Protein 9EFF (pdb70)

Secondary structure (DSSP, 8-state):
--EEEEHHHHHHHHHHHHHHHHHHHHHTGGG--EE-SEEEEEETTEEEEEES--EEEEEEETTEEEEEEEESS-SSTTSPPPP------EEEETTEEEE--/--EEEEHHHHHHHHHHHHHHHHHHHHHTGGGT-EE-SEEEEEETTEEEEEES--EEEEEEETTEEEEEEEESS-SSTTSPPPP------EEE-SSEEEE---

Radius of gyration: 22.6 Å; Cα contacts (8 Å, |Δi|>4): 362; chains: 2; bounding box: 38×70×39 Å

Nearest PDB structures (foldseek):
  4o1s-assembly1_A  TM=2.923E-01  e=1.419E+00  Thermoplasma volcanium GSS1
  1omo-assembly1_A  TM=2.282E-01  e=4.421E-01  Archaeoglobus fulgidus
  9ir4-assembly1_A  TM=3.008E-01  e=6.465E+00  Henipavirus nipahense
  4o1s-assembly1_A  TM=2.989E-01  e=8.370E-01  Thermoplasma volcanium GSS1
  1omo-assembly1_A  TM=2.289E-01  e=3.427E-01  Archaeoglobus fulgidus

Organism: Saccharolobus islandicus (strain REY15A) (NCBI:txid930945)

Sequence (203 aa):
MRVKVNEKQFDMIIDKLKLMVYEYNTKIKEYGVYLKPYHIVYKNSKRYIYIGKYWYKLEKIGGKLKWIYLGKTKPIQNMPNPPQIPESTIIKEDNEYIVDEMRVKVNEKQFDMIIDKLKLMVYEYNTKIKEYGVYLKPYHIVYKNSKRYIYIGKYWYKLEKIGGKLKWIYLGKTKPIQNMPNPPQIPESTIIKEDNEYIVDEK

B-factor: mean 36.27, std 13.21, range [11.78, 92.13]

Solvent-accessible surface area: 12998 Å² total; per-residue (Å²): 198,115,60,133,21,72,63,74,86,17,41,143,64,4,76,111,10,37,89,74,0,99,93,16,22,89,152,0,149,152,44,30,10,64,1,46,12,62,36,45,67,130,132,124,105,55,99,56,2,62,10,14,40,38,1,22,18,53,25,149,32,74,71,137,69,34,107,6,113,34,12,129,110,39,26,5,124,143,4,58,106,41,29,164,30,90,132,41,52,14,4,33,42,121,100,62,5,18,6,45,187,173,78,62,122,39,78,46,140,97,6,45,94,74,4,71,127,22,38,64,71,0,104,100,4,22,80,130,0,136,146,37,29,12,60,1,45,14,60,32,51,69,137,133,130,98,72,101,60,2,62,9,15,52,39,2,25,20,56,23,135,27,83,68,133,82,51,108,6,109,27,9,133,96,40,25,3,140,97,5,49,111,44,36,170,22,54,140,42,62,13,16,31,60,124,90,76,5,45,4,60,127,156

Structure (mmCIF, N/CA/C/O backbone):
data_9EFF
#
_entry.id   9EFF
#
_cell.length_a   37.742
_cell.length_b   136.051
_cell.length_c   38.380
_cell.angle_alpha   90.000
_cell.angle_beta   109.120
_cell.angle_gamma   90.000
#
_symmetry.space_group_name_H-M   'P 1 21 1'
#
loop_
_entity.id
_entity.type
_entity.pdbx_description
1 polymer 'Plasmid pARN4'
2 polymer ucm-1
3 polymer ucm-2
4 water water
#
loop_
_atom_site.group_PDB
_atom_site.id
_atom_site.type_symbol
_atom_site.label_atom_id
_atom_site.label_alt_id
_atom_site.label_comp_id
_atom_site.label_asym_id
_atom_site.label_entity_id
_atom_site.label_seq_id
_atom_site.pdbx_PDB_ins_code
_atom_site.Cartn_x
_atom_site.Cartn_y
_atom_site.Cartn_z
_atom_site.occupancy
_atom_site.B_iso_or_equiv
_atom_site.auth_seq_id
_atom_site.auth_comp_id
_atom_site.auth_asym_id
_atom_site.auth_atom_id
_atom_site.pdbx_PDB_model_num
ATOM 1 N N . MET A 1 4 ? 0.20947 21.15942 -6.95189 1.000 62.07010 4 MET A N 1
ATOM 2 C CA . MET A 1 4 ? -0.63400 20.26288 -6.16873 1.000 61.50865 4 MET A CA 1
ATOM 3 C C . MET A 1 4 ? -0.28989 20.34478 -4.68479 1.000 57.59415 4 MET A C 1
ATOM 4 O O . MET A 1 4 ? -1.09803 19.95765 -3.83291 1.000 55.94650 4 MET A O 1
ATOM 9 N N . ARG A 1 5 ? 0.88752 20.88970 -4.36773 1.000 51.40881 5 ARG A N 1
ATOM 10 C CA . ARG A 1 5 ? 1.40261 20.84395 -3.00620 1.000 57.35389 5 ARG A CA 1
ATOM 11 C C . ARG A 1 5 ? 1.80208 22.21235 -2.47202 1.000 48.33472 5 ARG A C 1
ATOM 12 O O . ARG A 1 5 ? 2.26215 23.09875 -3.20160 1.000 51.21321 5 ARG A O 1
ATOM 20 N N . VAL A 1 6 ? 1.58481 22.34419 -1.16607 1.000 49.99917 6 VAL A N 1
ATOM 21 C CA . VAL A 1 6 ? 1.33567 23.58596 -0.44637 1.000 54.80259 6 VAL A CA 1
ATOM 22 C C . VAL A 1 6 ? 2.17501 23.53575 0.81707 1.000 43.39085 6 VAL A C 1
ATOM 23 O O . VAL A 1 6 ? 2.11939 22.55269 1.56056 1.000 39.82252 6 VAL A O 1
ATOM 27 N N . LYS A 1 7 ? 2.95250 24.58233 1.06592 1.000 47.00340 7 LYS A N 1
ATOM 28 C CA . LYS A 1 7 ? 3.73264 24.67977 2.29363 1.000 43.93280 7 LYS A CA 1
ATOM 29 C C . LYS A 1 7 ? 3.13057 25.76141 3.17818 1.000 44.76051 7 LYS A C 1
ATOM 30 O O . LYS A 1 7 ? 2.91272 26.88716 2.72561 1.000 47.90536 7 LYS A O 1
ATOM 36 N N . VAL A 1 8 ? 2.81674 25.40332 4.41791 1.000 42.45455 8 VAL A N 1
ATOM 37 C CA . VAL A 1 8 ? 1.90574 26.17209 5.25626 1.000 46.12468 8 VAL A CA 1
ATOM 38 C C . VAL A 1 8 ? 2.52892 26.26801 6.64416 1.000 43.88910 8 VAL A C 1
ATOM 39 O O . VAL A 1 8 ? 3.20196 25.33836 7.10188 1.000 41.14717 8 VAL A O 1
ATOM 43 N N . ASN A 1 9 ? 2.36697 27.42137 7.28158 1.000 46.10792 9 ASN A N 1
ATOM 44 C CA . ASN A 1 9 ? 3.07235 27.71066 8.51511 1.000 47.59420 9 ASN A CA 1
ATOM 45 C C . ASN A 1 9 ? 2.45075 26.95600 9.68435 1.000 45.07316 9 ASN A C 1
ATOM 46 O O . ASN A 1 9 ? 1.29989 26.51180 9.63578 1.000 42.99449 9 ASN A O 1
ATOM 51 N N . GLU A 1 10 ? 3.24824 26.81314 10.74566 1.000 56.79232 10 GLU A N 1
ATOM 52 C CA . GLU A 1 10 ? 3.02648 25.75678 11.72865 1.000 46.78719 10 GLU A CA 1
ATOM 53 C C . GLU A 1 10 ? 1.80428 26.03893 12.58923 1.000 46.83720 10 GLU A C 1
ATOM 54 O O . GLU A 1 10 ? 0.95965 25.15718 12.77495 1.000 49.03827 10 GLU A O 1
ATOM 60 N N . LYS A 1 11 ? 1.68902 27.26716 13.10739 1.000 48.31017 11 LYS A N 1
ATOM 61 C CA . LYS A 1 11 ? 0.63905 27.58074 14.07468 1.000 59.37679 11 LYS A CA 1
ATOM 62 C C . LYS A 1 11 ? -0.73877 27.49215 13.43849 1.000 54.02635 11 LYS A C 1
ATOM 63 O O . LYS A 1 11 ? -1.68138 26.97243 14.04761 1.000 59.27731 11 LYS A O 1
ATOM 65 N N . GLN A 1 12 ? -0.84843 27.95147 12.19440 1.000 48.00784 12 GLN A N 1
ATOM 66 C CA . GLN A 1 12 ? -2.07849 27.88325 11.41919 1.000 47.10716 12 GLN A CA 1
ATOM 67 C C . GLN A 1 12 ? -2.50061 26.46127 11.06687 1.000 49.98390 12 GLN A C 1
ATOM 68 O O . GLN A 1 12 ? -3.66691 26.09968 11.25471 1.000 50.05872 12 GLN A O 1
ATOM 74 N N . PHE A 1 13 ? -1.59780 25.64563 10.51863 1.000 39.97367 13 PHE A N 1
ATOM 75 C CA . PHE A 1 13 ? -2.03808 24.30825 10.13252 1.000 41.11049 13 PHE A CA 1
ATOM 76 C C . PHE A 1 13 ? -2.23534 23.40471 11.33773 1.000 33.34571 13 PHE A C 1
ATOM 77 O O . PHE A 1 13 ? -2.99152 22.43014 11.25448 1.000 34.72349 13 PHE A O 1
ATOM 85 N N . ASP A 1 14 ? -1.57393 23.71009 12.45768 1.000 43.13932 14 ASP A N 1
ATOM 86 C CA . ASP A 1 14 ? -1.88098 23.03271 13.71477 1.000 41.12331 14 ASP A CA 1
ATOM 87 C C . ASP A 1 14 ? -3.34067 23.20462 14.11111 1.000 37.77307 14 ASP A C 1
ATOM 88 O O . ASP A 1 14 ? -3.93204 22.28644 14.68356 1.000 43.26195 14 ASP A O 1
ATOM 93 N N . MET A 1 15 ? -3.93902 24.35871 13.80052 1.000 39.61245 15 MET A N 1
ATOM 94 C CA . MET A 1 15 ? -5.36643 24.55073 14.04260 1.000 43.77755 15 MET A CA 1
ATOM 95 C C . MET A 1 15 ? -6.20344 23.54988 13.25664 1.000 48.15995 15 MET A C 1
ATOM 96 O O . MET A 1 15 ? -7.16629 22.98183 13.78826 1.000 41.88404 15 MET A O 1
ATOM 101 N N . ILE A 1 16 ? -5.84358 23.31694 11.99134 1.000 40.48583 16 ILE A N 1
ATOM 102 C CA . ILE A 1 16 ? -6.51990 22.30270 11.18988 1.000 37.48807 16 ILE A CA 1
ATOM 103 C C . ILE A 1 16 ? -6.23345 20.90561 11.73296 1.000 37.74763 16 ILE A C 1
ATOM 104 O O . ILE A 1 16 ? -7.13603 20.06297 11.81180 1.000 37.18661 16 ILE A O 1
ATOM 109 N N . ILE A 1 17 ? -4.98144 20.64174 12.12486 1.000 34.45235 17 ILE A N 1
ATOM 110 C CA . ILE A 1 17 ? -4.60216 19.31438 12.61211 1.000 35.39167 17 ILE A CA 1
ATOM 111 C C . ILE A 1 17 ? -5.33070 18.99327 13.91082 1.000 35.79550 17 ILE A C 1
ATOM 112 O O . ILE A 1 17 ? -5.88779 17.90075 14.07479 1.000 33.29255 17 ILE A O 1
ATOM 117 N N . ASP A 1 18 ? -5.34985 19.94952 14.84649 1.000 32.52500 18 ASP A N 1
ATOM 118 C CA . ASP A 1 18 ? -6.01052 19.71942 16.12703 1.000 29.38425 18 ASP A CA 1
ATOM 119 C C . ASP A 1 18 ? -7.51274 19.52467 15.96902 1.000 32.61976 18 ASP A C 1
ATOM 120 O O . ASP A 1 18 ? -8.12026 18.78564 16.75294 1.000 33.99670 18 ASP A O 1
ATOM 125 N N . LYS A 1 19 ? -8.12706 20.17644 14.97434 1.000 32.47484 19 LYS A N 1
ATOM 126 C CA . LYS A 1 19 ? -9.54064 19.93800 14.69224 1.000 34.38236 19 LYS A CA 1
ATOM 127 C C . LYS A 1 19 ? -9.76528 18.49465 14.26570 1.000 28.56298 19 LYS A C 1
ATOM 128 O O . LYS A 1 19 ? -10.69508 17.82787 14.73699 1.000 32.28789 19 LYS A O 1
ATOM 134 N N . LEU A 1 20 ? -8.90467 17.99795 13.37465 1.000 26.52840 20 LEU A N 1
ATOM 135 C CA . LEU A 1 20 ? -9.03629 16.64120 12.85771 1.000 25.25559 20 LEU A CA 1
ATOM 136 C C . LEU A 1 20 ? -8.76997 15.61113 13.94565 1.000 30.13452 20 LEU A C 1
ATOM 137 O O . LEU A 1 20 ? -9.50101 14.62078 14.06684 1.000 29.70073 20 LEU A O 1
ATOM 142 N N . LYS A 1 21 ? -7.72617 15.83631 14.75195 1.000 23.42325 21 LYS A N 1
ATOM 143 C CA . LYS A 1 21 ? -7.43220 14.93881 15.86492 1.000 24.05471 21 LYS A CA 1
ATOM 144 C C . LYS A 1 21 ? -8.56120 14.92791 16.88286 1.000 31.93019 21 LYS A C 1
ATOM 145 O O . LYS A 1 21 ? -8.84361 13.88800 17.48936 1.000 27.07820 21 LYS A O 1
ATOM 151 N N . LEU A 1 22 ? -9.21062 16.08035 17.08376 1.000 26.47494 22 LEU A N 1
ATOM 152 C CA . LEU A 1 22 ? -10.33992 16.16070 18.00410 1.000 30.05704 22 LEU A CA 1
ATOM 153 C C . LEU A 1 22 ? -11.46704 15.22894 17.58215 1.000 24.52055 22 LEU A C 1
ATOM 154 O O . LEU A 1 22 ? -12.08423 14.57700 18.43023 1.000 31.70204 22 LEU A O 1
ATOM 159 N N . MET A 1 23 ? -11.74167 15.14905 16.27633 1.000 26.68995 23 MET A N 1
ATOM 160 C CA . MET A 1 23 ? -12.75803 14.22545 15.78009 1.000 30.96588 23 MET A CA 1
ATOM 161 C C . MET A 1 23 ? -12.41251 12.78349 16.12343 1.000 26.35075 23 MET A C 1
ATOM 162 O O . MET A 1 23 ? -13.30296 11.97573 16.41126 1.000 23.60908 23 MET A O 1
ATOM 167 N N . VAL A 1 24 ? -11.12603 12.44238 16.10160 1.000 23.74080 24 VAL A N 1
ATOM 168 C CA . VAL A 1 24 ? -10.72993 11.07387 16.41103 1.000 21.42005 24 VAL A CA 1
ATOM 169 C C . VAL A 1 24 ? -10.77076 10.81886 17.91575 1.000 22.16393 24 VAL A C 1
ATOM 170 O O . VAL A 1 24 ? -11.12717 9.71463 18.34695 1.000 22.92844 24 VAL A O 1
ATOM 174 N N . TYR A 1 25 ? -10.40681 11.82135 18.73816 1.000 19.21181 25 TYR A N 1
ATOM 175 C CA . TYR A 1 25 ? -10.56303 11.67267 20.18744 1.000 24.50108 25 TYR A CA 1
ATOM 176 C C . TYR A 1 25 ? -12.01482 11.39146 20.55298 1.000 28.97931 25 TYR A C 1
ATOM 177 O O . TYR A 1 25 ? -12.30164 10.50928 21.37152 1.000 31.18466 25 TYR A O 1
ATOM 186 N N . GLU A 1 26 ? -12.94210 12.13606 19.94942 1.000 25.51099 26 GLU A N 1
ATOM 187 C CA . GLU A 1 26 ? -14.35577 11.97603 20.27085 1.000 25.33002 26 GLU A CA 1
ATOM 188 C C . GLU A 1 26 ? -14.90038 10.66184 19.72436 1.000 26.94228 26 GLU A C 1
ATOM 189 O O . GLU A 1 26 ? -15.74658 10.02314 20.35899 1.000 29.66044 26 GLU A O 1
ATOM 195 N N . TYR A 1 27 ? -14.41373 10.23223 18.56018 1.000 23.36025 27 TYR A N 1
ATOM 196 C CA . TYR A 1 27 ? -14.77709 8.91341 18.04764 1.000 26.05779 27 TYR A CA 1
ATOM 197 C C . TYR A 1 27 ? -14.28723 7.80085 18.96691 1.000 26.19855 27 TYR A C 1
ATOM 198 O O . TYR A 1 27 ? -15.02036 6.83890 19.22675 1.000 24.82257 27 TYR A O 1
ATOM 207 N N . ASN A 1 28 ? -13.05019 7.91630 19.46861 1.000 25.63043 28 ASN A N 1
ATOM 208 C CA . ASN A 1 28 ? -12.48562 6.86914 20.31711 1.000 21.06185 28 ASN A CA 1
ATOM 209 C C . ASN A 1 28 ? -13.26941 6.70619 21.61706 1.000 23.15063 28 ASN A C 1
ATOM 210 O O . ASN A 1 28 ? -13.41797 5.58361 22.11266 1.000 24.93773 28 ASN A O 1
ATOM 215 N N . THR A 1 29 ? -13.78330 7.80650 22.18266 1.000 30.19081 29 THR A N 1
ATOM 216 C CA . THR A 1 29 ? -14.67711 7.67427 23.33566 1.000 26.48593 29 THR A CA 1
ATOM 217 C C . THR A 1 29 ? -15.97576 6.97436 22.96587 1.000 30.74163 29 THR A C 1
ATOM 218 O O . THR A 1 29 ? -16.55438 6.27012 23.80002 1.000 34.30281 29 THR A O 1
ATOM 222 N N . LYS A 1 30 ? -16.45019 7.15983 21.73304 1.000 28.79241 30 LYS A N 1
ATOM 223 C CA . LYS A 1 30 ? -17.69890 6.52926 21.32159 1.000 30.98995 30 LYS A CA 1
ATOM 224 C C . LYS A 1 30 ? -17.54625 5.02148 21.18513 1.000 29.36399 30 LYS A C 1
ATOM 225 O O . LYS A 1 30 ? -18.51286 4.28265 21.38978 1.000 34.88144 30 LYS A O 1
ATOM 231 N N . ILE A 1 31 ? -16.35398 4.54638 20.84173 1.000 29.18169 31 ILE A N 1
ATOM 232 C CA . ILE A 1 31 ? -16.13952 3.13269 20.57763 1.000 27.60394 31 ILE A CA 1
ATOM 233 C C . ILE A 1 31 ? -15.28535 2.48915 21.66490 1.000 30.57330 31 ILE A C 1
ATOM 234 O O . ILE A 1 31 ? -14.75236 1.40112 21.46170 1.000 30.63718 31 ILE A O 1
ATOM 239 N N . LYS A 1 32 ? -15.16871 3.15213 22.82305 1.000 36.84172 32 LYS A N 1
ATOM 240 C CA . LYS A 1 32 ? -14.18276 2.78196 23.83823 1.000 40.71691 32 LYS A CA 1
ATOM 241 C C . LYS A 1 32 ? -14.39950 1.35689 24.34068 1.000 44.13455 32 LYS A C 1
ATOM 242 O O . LYS A 1 32 ? -13.43714 0.66502 24.69368 1.000 43.81875 32 LYS A O 1
ATOM 248 N N . GLU A 1 33 ? -15.63766 0.87790 24.30126 1.000 42.16613 33 GLU A N 1
ATOM 249 C CA . GLU A 1 33 ? -15.96542 -0.47278 24.72468 1.000 37.91155 33 GLU A CA 1
ATOM 250 C C . GLU A 1 33 ? -15.79303 -1.50947 23.62091 1.000 36.14243 33 GLU A C 1
ATOM 251 O O . GLU A 1 33 ? -16.01566 -2.69610 23.87352 1.000 36.94057 33 GLU A O 1
ATOM 257 N N . TYR A 1 34 ? -15.39959 -1.10375 22.41042 1.000 37.53801 34 TYR A N 1
ATOM 258 C CA . TYR A 1 34 ? -15.06130 -2.07262 21.37455 1.000 34.57003 34 TYR A CA 1
ATOM 259 C C . TYR A 1 34 ? -13.62737 -2.57219 21.47469 1.000 34.28918 34 TYR A C 1
ATOM 260 O O . TYR A 1 34 ? -13.27142 -3.52489 20.77302 1.000 31.32943 34 TYR A O 1
ATOM 269 N N . GLY A 1 35 ? -12.80255 -1.96224 22.32006 1.000 22.17760 35 GLY A N 1
ATOM 270 C CA . GLY A 1 35 ? -11.50407 -2.51168 22.63212 1.000 24.89775 35 GLY A CA 1
ATOM 271 C C . GLY A 1 35 ? -10.42240 -2.20069 21.62489 1.000 28.62456 35 GLY A C 1
ATOM 272 O O . GLY A 1 35 ? -9.29067 -2.66721 21.79449 1.000 23.41820 35 GLY A O 1
ATOM 273 N N . VAL A 1 36 ? -10.72603 -1.42611 20.58811 1.000 23.12124 36 VAL A N 1
ATOM 274 C CA . VAL A 1 36 ? -9.79123 -1.17925 19.49935 1.000 19.31074 36 VAL A CA 1
ATOM 275 C C . VAL A 1 36 ? -9.57718 0.32192 19.38492 1.000 27.25603 36 VAL A C 1
ATOM 276 O O . VAL A 1 36 ? -10.40949 1.13108 19.80404 1.000 26.86359 36 VAL A O 1
ATOM 280 N N . TYR A 1 37 ? -8.42863 0.69115 18.82577 1.000 19.52890 37 TYR A N 1
ATOM 281 C CA . TYR A 1 37 ? -7.92171 2.04891 18.93866 1.000 18.25057 37 TYR A CA 1
ATOM 282 C C . TYR A 1 37 ? -7.66336 2.57649 17.53672 1.000 19.09617 37 TYR A C 1
ATOM 283 O O . TYR A 1 37 ? -6.88671 1.98447 16.77907 1.000 17.31867 37 TYR A O 1
ATOM 292 N N . LEU A 1 38 ? -8.32347 3.67444 17.18874 1.000 17.50947 38 LEU A N 1
ATOM 293 C CA . LEU A 1 38 ? -8.01251 4.41446 15.97218 1.000 17.11579 38 LEU A CA 1
ATOM 294 C C . LEU A 1 38 ? -7.01437 5.50276 16.32964 1.000 16.18944 38 LEU A C 1
ATOM 295 O O . LEU A 1 38 ? -7.34685 6.43193 17.07132 1.000 15.37334 38 LEU A O 1
ATOM 300 N N . LYS A 1 39 ? -5.79563 5.38854 15.81961 1.000 18.54283 39 LYS A N 1
ATOM 301 C CA . LYS A 1 39 ? -4.73073 6.27437 16.26843 1.000 17.45738 39 LYS A CA 1
ATOM 302 C C . LYS A 1 39 ? -4.96607 7.68107 15.73268 1.000 18.77336 39 LYS A C 1
ATOM 303 O O . LYS A 1 39 ? -5.02204 7.86419 14.50598 1.000 21.95349 39 LYS A O 1
ATOM 309 N N . PRO A 1 40 ? -5.13114 8.68853 16.60001 1.000 18.62263 40 PRO A N 1
ATOM 310 C CA . PRO A 1 40 ? -5.45788 10.03735 16.10806 1.000 14.66619 40 PRO A CA 1
ATOM 311 C C . PRO A 1 40 ? -4.38496 10.62571 15.22448 1.000 17.90242 40 PRO A C 1
ATOM 312 O O . PRO A 1 40 ? -4.69560 11.38894 14.30664 1.000 19.91882 40 PRO A O 1
ATOM 316 N N . TYR A 1 41 ? -3.12938 10.27164 15.46377 1.000 15.89719 41 TYR A N 1
ATOM 317 C CA . TYR A 1 41 ? -2.01573 11.06674 14.96677 1.000 22.18855 41 TYR A CA 1
ATOM 318 C C . TYR A 1 41 ? -0.81935 10.13586 14.89662 1.000 21.42475 41 TYR A C 1
ATOM 319 O O . TYR A 1 41 ? -0.27657 9.76938 15.93626 1.000 19.83477 41 TYR A O 1
ATOM 328 N N . HIS A 1 42 ? -0.44313 9.72280 13.69438 1.000 20.78512 42 HIS A N 1
ATOM 329 C CA . HIS A 1 42 ? 0.67096 8.81094 13.48986 1.000 16.68983 42 HIS A CA 1
ATOM 330 C C . HIS A 1 42 ? 1.77867 9.55078 12.75589 1.000 19.47602 42 HIS A C 1
ATOM 331 O O . HIS A 1 42 ? 1.50673 10.24119 11.77064 1.000 18.54354 42 HIS A O 1
ATOM 338 N N . ILE A 1 43 ? 3.01279 9.42588 13.24811 1.000 19.13644 43 ILE A N 1
ATOM 339 C CA . ILE A 1 43 ? 4.17917 10.07832 12.65715 1.000 17.04537 43 ILE A CA 1
ATOM 340 C C . ILE A 1 43 ? 5.15051 9.01308 12.17212 1.000 22.99243 43 ILE A C 1
ATOM 341 O O . ILE A 1 43 ? 5.45168 8.06060 12.90015 1.000 19.61527 43 ILE A O 1
ATOM 346 N N . VAL A 1 44 ? 5.66579 9.19678 10.96009 1.000 18.37268 44 VAL A N 1
ATOM 347 C CA . VAL A 1 44 ? 6.75337 8.39051 10.42278 1.000 24.53192 44 VAL A CA 1
ATOM 348 C C . VAL A 1 44 ? 7.88252 9.33173 10.03390 1.000 22.66169 44 VAL A C 1
ATOM 349 O O . VAL A 1 44 ? 7.63387 10.40531 9.47422 1.000 23.64124 44 VAL A O 1
ATOM 353 N N . TYR A 1 45 ? 9.11553 8.94629 10.36211 1.000 21.88520 45 TYR A N 1
ATOM 354 C CA . TYR A 1 45 ? 10.27996 9.81856 10.27171 1.000 24.66568 45 TYR A CA 1
ATOM 355 C C . TYR A 1 45 ? 11.18972 9.31342 9.16352 1.000 30.41771 45 TYR A C 1
ATOM 356 O O . TYR A 1 45 ? 11.54871 8.13096 9.14154 1.000 30.84327 45 TYR A O 1
ATOM 365 N N . LYS A 1 46 ? 11.55490 10.21196 8.25156 1.000 30.43501 46 LYS A N 1
ATOM 366 C CA . LYS A 1 46 ? 12.52511 9.92673 7.20098 1.000 31.26313 46 LYS A CA 1
ATOM 367 C C . LYS A 1 46 ? 13.11429 11.25013 6.74823 1.000 33.14149 46 LYS A C 1
ATOM 368 O O . LYS A 1 46 ? 12.36010 12.16021 6.39841 1.000 41.09259 46 LYS A O 1
ATOM 374 N N . ASN A 1 47 ? 14.44839 11.35679 6.76864 1.000 39.63615 47 ASN A N 1
ATOM 375 C CA . ASN A 1 47 ? 15.18586 12.34166 5.96601 1.000 42.69222 47 ASN A CA 1
ATOM 376 C C . ASN A 1 47 ? 14.88064 13.77037 6.41145 1.000 44.60376 47 ASN A C 1
ATOM 377 O O . ASN A 1 47 ? 14.67908 14.66236 5.58339 1.000 55.78891 47 ASN A O 1
ATOM 382 N N . SER A 1 48 ? 14.81405 13.96952 7.73315 1.000 51.80613 48 SER A N 1
ATOM 383 C CA . SER A 1 48 ? 14.37760 15.18795 8.42125 1.000 47.18654 48 SER A CA 1
ATOM 384 C C . SER A 1 48 ? 12.91989 15.55353 8.14820 1.000 40.68500 48 SER A C 1
ATOM 385 O O . SER A 1 48 ? 12.48495 16.65028 8.51893 1.000 42.17615 48 SER A O 1
ATOM 388 N N . LYS A 1 49 ? 12.14666 14.67149 7.52366 1.000 35.18296 49 LYS A N 1
ATOM 389 C CA . LYS A 1 49 ? 10.71984 14.88453 7.34341 1.000 32.89430 49 LYS A CA 1
ATOM 390 C C . LYS A 1 49 ? 9.94145 14.02957 8.33247 1.000 34.77086 49 LYS A C 1
ATOM 391 O O . LYS A 1 49 ? 10.36119 12.92901 8.69757 1.000 33.26157 49 LYS A O 1
ATOM 397 N N . ARG A 1 50 ? 8.80071 14.55115 8.76636 1.000 28.51729 50 ARG A N 1
ATOM 398 C CA . ARG A 1 50 ? 7.80577 13.77801 9.49101 1.000 29.26540 50 ARG A CA 1
ATOM 399 C C . ARG A 1 50 ? 6.58188 13.62057 8.60236 1.000 29.88408 50 ARG A C 1
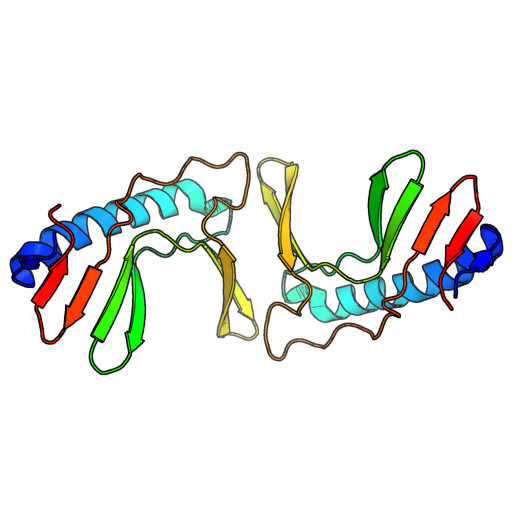ATOM 400 O O . ARG A 1 50 ? 5.98337 14.61561 8.18758 1.000 34.45091 50 ARG A O 1
ATOM 408 N N . TYR A 1 51 ? 6.21132 12.37991 8.31872 1.000 21.96995 51 TYR A N 1
ATOM 409 C CA . TYR A 1 51 ? 4.97951 12.08282 7.60270 1.000 22.61955 51 TYR A CA 1
ATOM 410 C C . TYR A 1 51 ? 3.86871 11.80761 8.59729 1.000 20.94805 51 TYR A C 1
ATOM 411 O O . TYR A 1 51 ? 4.05832 11.02918 9.53416 1.000 20.18703 51 TYR A O 1
ATOM 420 N N . ILE A 1 52 ? 2.70973 12.42581 8.37663 1.000 21.55076 52 ILE A N 1
ATOM 421 C CA . ILE A 1 52 ? 1.65744 12.53212 9.38283 1.000 20.79554 52 ILE A CA 1
ATOM 422 C C . ILE A 1 52 ? 0.37569 11.93834 8.81437 1.000 16.95852 52 ILE A C 1
ATOM 423 O O . ILE A 1 52 ? 0.00608 12.22405 7.66918 1.000 23.20415 52 ILE A O 1
ATOM 428 N N . TYR A 1 53 ? -0.28472 11.09832 9.61101 1.000 17.23147 53 TYR A N 1
ATOM 429 C CA . TYR A 1 53 ? -1.46869 10.35171 9.20130 1.000 19.51736 53 TYR A CA 1
ATOM 430 C C . TYR A 1 53 ? -2.48126 10.46381 10.32813 1.000 20.52575 53 TYR A C 1
ATOM 431 O O . TYR A 1 53 ? -2.27524 9.90553 11.40997 1.000 17.74956 53 TYR A O 1
ATOM 440 N N . ILE A 1 54 ? -3.54900 11.21207 10.08756 1.000 21.85957 54 ILE A N 1
ATOM 441 C CA . ILE A 1 54 ? -4.53201 11.52911 11.11165 1.000 24.61542 54 ILE A CA 1
ATOM 442 C C . ILE A 1 54 ? -5.68624 10.54362 10.97751 1.000 21.13825 54 ILE A C 1
ATOM 443 O O . ILE A 1 54 ? -6.29303 10.43885 9.90445 1.000 18.57923 54 ILE A O 1
ATOM 448 N N . GLY A 1 55 ? -5.99123 9.82951 12.06044 1.000 17.56585 55 GLY A N 1
ATOM 449 C CA . GLY A 1 55 ? -7.17627 8.97854 12.10154 1.000 17.91679 55 GLY A CA 1
ATOM 450 C C . GLY A 1 55 ? -7.16991 7.90329 11.03750 1.000 17.97362 55 GLY A C 1
ATOM 451 O O . GLY A 1 55 ? -8.19320 7.66205 10.38430 1.000 18.00952 55 GLY A O 1
ATOM 452 N N . LYS A 1 56 ? -6.01325 7.30804 10.79523 1.000 15.93056 56 LYS A N 1
ATOM 453 C CA . LYS A 1 56 ? -5.80545 6.45235 9.63683 1.000 17.77863 56 LYS A CA 1
ATOM 454 C C . LYS A 1 56 ? -5.61155 4.99417 10.00537 1.000 17.84066 56 LYS A C 1
ATOM 455 O O . LYS A 1 56 ? -6.08958 4.11005 9.28944 1.000 15.38505 56 LYS A O 1
ATOM 461 N N . TYR A 1 57 ? -4.90358 4.71074 11.09047 1.000 13.67794 57 TYR A N 1
ATOM 462 C CA . TYR A 1 57 ? -4.41463 3.36680 11.35116 1.000 11.78361 57 TYR A CA 1
ATOM 463 C C . TYR A 1 57 ? -5.03604 2.86119 12.63976 1.000 14.88240 57 TYR A C 1
ATOM 464 O O . TYR A 1 57 ? -5.04673 3.57461 13.64879 1.000 14.99161 57 TYR A O 1
ATOM 473 N N . TRP A 1 58 ? -5.56447 1.64252 12.58527 1.000 16.53465 58 TRP A N 1
ATOM 474 C CA . TRP A 1 58 ? -6.17718 0.97582 13.72031 1.000 17.08310 58 TRP A CA 1
ATOM 475 C C . TRP A 1 58 ? -5.16410 0.07689 14.40566 1.000 19.60217 58 TRP A C 1
ATOM 476 O O . TRP A 1 58 ? -4.39319 -0.62445 13.74587 1.000 16.11296 58 TRP A O 1
ATOM 487 N N . TYR A 1 59 ? -5.20264 0.07541 15.73286 1.000 14.50985 59 TYR A N 1
ATOM 488 C CA . TYR A 1 59 ? -4.40857 -0.82113 16.54683 1.000 16.79229 59 TYR A CA 1
ATOM 489 C C . TYR A 1 59 ? -5.30482 -1.48586 17.58419 1.000 21.26267 59 TYR A C 1
ATOM 490 O O . TYR A 1 59 ? -6.31072 -0.91860 18.01710 1.000 19.11668 59 TYR A O 1
ATOM 499 N N . LYS A 1 60 ? -4.94051 -2.70210 17.97199 1.000 16.99445 60 LYS A N 1
ATOM 500 C CA . LYS A 1 60 ? -5.35614 -3.26001 19.25185 1.000 17.88110 60 LYS A CA 1
ATOM 501 C C . LYS A 1 60 ? -4.25383 -2.99876 20.27008 1.000 21.94335 60 LYS A C 1
ATOM 502 O O . LYS A 1 60 ? -3.09798 -3.37923 20.05133 1.000 24.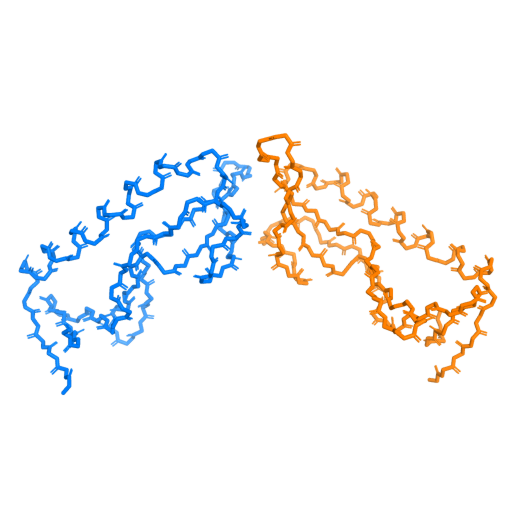24035 60 LYS A O 1
ATOM 508 N N . LEU A 1 61 ? -4.60212 -2.34027 21.36919 1.000 20.12506 61 LEU A N 1
ATOM 509 C CA . LEU A 1 61 ? -3.66511 -2.14591 22.46625 1.000 20.41049 61 LEU A CA 1
ATOM 510 C C . LEU A 1 61 ? -3.84259 -3.25456 23.49195 1.000 27.14846 61 LEU A C 1
ATOM 511 O O . LEU A 1 61 ? -4.95829 -3.51146 23.95017 1.000 27.70321 61 LEU A O 1
ATOM 516 N N . GLU A 1 62 ? -2.74128 -3.90319 23.85165 1.000 27.34820 62 GLU A N 1
ATOM 517 C CA . GLU A 1 62 ? -2.67768 -4.75033 25.02941 1.000 32.50247 62 GLU A CA 1
ATOM 518 C C . GLU A 1 62 ? -1.60133 -4.22774 25.96966 1.000 36.25209 62 GLU A C 1
ATOM 519 O O . GLU A 1 62 ? -0.57083 -3.70655 25.53313 1.000 28.12024 62 GLU A O 1
ATOM 525 N N . LYS A 1 63 ? -1.84085 -4.38455 27.26640 1.000 29.37514 63 LYS A N 1
ATOM 526 C CA . LYS A 1 63 ? -0.83448 -4.13775 28.29357 1.000 37.97997 63 LYS A CA 1
ATOM 527 C C . LYS A 1 63 ? -0.42459 -5.49390 28.84648 1.000 39.16813 63 LYS A C 1
ATOM 528 O O . LYS A 1 63 ? -1.24306 -6.18700 29.46120 1.000 41.11246 63 LYS A O 1
ATOM 534 N N . ILE A 1 64 ? 0.82405 -5.89634 28.60198 1.000 38.70497 64 ILE A N 1
ATOM 535 C CA . ILE A 1 64 ? 1.38366 -7.09881 29.21376 1.000 47.26495 64 ILE A CA 1
ATOM 536 C C . ILE A 1 64 ? 2.65826 -6.71262 29.96584 1.000 40.16507 64 ILE A C 1
ATOM 537 O O . ILE A 1 64 ? 3.51033 -5.98636 29.43729 1.000 48.59809 64 ILE A O 1
ATOM 542 N N . GLY A 1 65 ? 2.74660 -7.14477 31.22076 1.000 42.67814 65 GLY A N 1
ATOM 543 C CA . GLY A 1 65 ? 3.94722 -6.96085 32.02635 1.000 50.85822 65 GLY A CA 1
ATOM 544 C C . GLY A 1 65 ? 4.28992 -5.51663 32.32315 1.000 48.93475 65 GLY A C 1
ATOM 545 O O . GLY A 1 65 ? 5.47427 -5.16571 32.39678 1.000 54.73773 65 GLY A O 1
ATOM 546 N N . GLY A 1 66 ? 3.27826 -4.66392 32.48775 1.000 50.32219 66 GLY A N 1
ATOM 547 C CA . GLY A 1 66 ? 3.46758 -3.23253 32.55868 1.000 48.84483 66 GLY A CA 1
ATOM 548 C C . GLY A 1 66 ? 3.47954 -2.52516 31.21790 1.000 51.39507 66 GLY A C 1
ATOM 549 O O . GLY A 1 66 ? 3.06962 -1.36199 31.13716 1.000 55.05800 66 GLY A O 1
ATOM 550 N N . LYS A 1 67 ? 3.95983 -3.18839 30.16909 1.000 47.87504 67 LYS A N 1
ATOM 551 C CA . LYS A 1 67 ? 4.33674 -2.51170 28.93824 1.000 35.97426 67 LYS A CA 1
ATOM 552 C C . LYS A 1 67 ? 3.20104 -2.53787 27.92628 1.000 35.54639 67 LYS A C 1
ATOM 553 O O . LYS A 1 67 ? 2.56914 -3.57402 27.70123 1.000 35.10321 67 LYS A O 1
ATOM 559 N N . LEU A 1 68 ? 2.95079 -1.38256 27.31916 1.000 35.55483 68 LEU A N 1
ATOM 560 C CA . LEU A 1 68 ? 1.93974 -1.27160 26.27942 1.000 34.35645 68 LEU A CA 1
ATOM 561 C C . LEU A 1 68 ? 2.41453 -1.95075 24.99927 1.000 30.22042 68 LEU A C 1
ATOM 562 O O . LEU A 1 68 ? 3.58414 -1.85603 24.62420 1.000 30.49073 68 LEU A O 1
ATOM 567 N N . LYS A 1 69 ? 1.50746 -2.65701 24.33472 1.000 24.25454 69 LYS A N 1
ATOM 568 C CA . LYS A 1 69 ? 1.81200 -3.32462 23.07712 1.000 23.27202 69 LYS A CA 1
ATOM 569 C C . LYS A 1 69 ? 0.83588 -2.86324 22.00974 1.000 25.05711 69 LYS A C 1
ATOM 570 O O . LYS A 1 69 ? -0.36540 -2.74186 22.26653 1.000 27.27582 69 LYS A O 1
ATOM 576 N N . TRP A 1 70 ? 1.36074 -2.61405 20.81199 1.000 20.72172 70 TRP A N 1
ATOM 577 C CA . TRP A 1 70 ? 0.59009 -2.08074 19.69632 1.000 23.13985 70 TRP A CA 1
ATOM 578 C C . TRP A 1 70 ? 0.46353 -3.18020 18.65015 1.000 27.57514 70 TRP A C 1
ATOM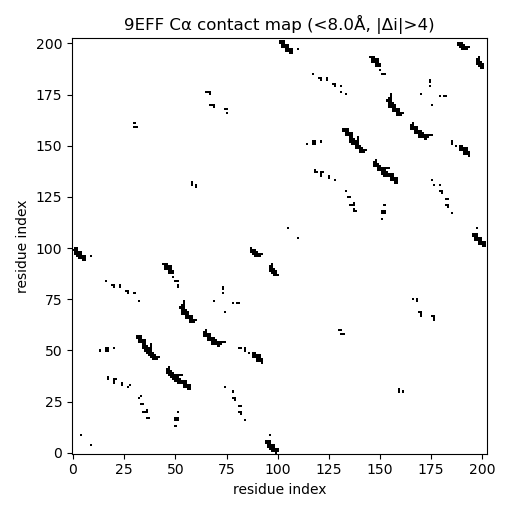 579 O O . TRP A 1 70 ? 1.46313 -3.59651 18.05456 1.000 24.55732 70 TRP A O 1
ATOM 590 N N . ILE A 1 71 ? -0.75688 -3.64976 18.42394 1.000 18.15729 71 ILE A N 1
ATOM 591 C CA . ILE A 1 71 ? -1.02208 -4.65976 17.40872 1.000 20.49478 71 ILE A CA 1
ATOM 592 C C . ILE A 1 71 ? -1.70662 -3.95948 16.24958 1.000 20.36883 71 ILE A C 1
ATOM 593 O O . ILE A 1 71 ? -2.87295 -3.56486 16.35613 1.000 18.52615 71 ILE A O 1
ATOM 598 N N . TYR A 1 72 ? -0.98841 -3.81067 15.14023 1.000 19.08342 72 TYR A N 1
ATOM 599 C CA . TYR A 1 72 ? -1.54542 -3.15089 13.96886 1.000 19.54162 72 TYR A CA 1
ATOM 600 C C . TYR A 1 72 ? -2.71464 -3.95423 13.41344 1.000 13.45673 72 TYR A C 1
ATOM 601 O O . TYR A 1 72 ? -2.60487 -5.16139 13.19279 1.000 21.00860 72 TYR A O 1
ATOM 610 N N . LEU A 1 73 ? -3.84565 -3.28268 13.19771 1.000 17.75780 73 LEU A N 1
ATOM 611 C CA . LEU A 1 73 ? -5.00640 -3.92631 12.59650 1.000 18.09174 73 LEU A CA 1
ATOM 612 C C . LEU A 1 73 ? -5.23960 -3.52421 11.14941 1.000 24.26239 73 LEU A C 1
ATOM 613 O O . LEU A 1 73 ? -5.61508 -4.36988 10.33220 1.000 30.10984 73 LEU A O 1
ATOM 618 N N . GLY A 1 74 ? -5.02706 -2.26858 10.80455 1.000 17.68364 74 GLY A N 1
ATOM 619 C CA . GLY A 1 74 ? -5.13448 -1.86945 9.42334 1.000 20.48906 74 GLY A CA 1
ATOM 620 C C . GLY A 1 74 ? -5.83193 -0.53889 9.30988 1.000 15.21878 74 GLY A C 1
ATOM 621 O O . GLY A 1 74 ? -5.91474 0.22199 10.27264 1.000 19.15494 74 GLY A O 1
ATOM 622 N N . LYS A 1 75 ? -6.32577 -0.26835 8.10530 1.000 17.19646 75 LYS A N 1
ATOM 623 C CA . LYS A 1 75 ? -6.92412 1.01499 7.77683 1.000 21.76181 75 LYS A CA 1
ATOM 624 C C . LYS A 1 75 ? -8.44046 0.98012 7.80587 1.000 27.55097 75 LYS A C 1
ATOM 625 O O . LYS A 1 75 ? -9.07300 2.04142 7.80444 1.000 22.79343 75 LYS A O 1
ATOM 631 N N . THR A 1 76 ? -9.03355 -0.20432 7.81094 1.000 18.82622 76 THR A N 1
ATOM 632 C CA . THR A 1 76 ? -10.47685 -0.34882 7.80496 1.000 20.70960 76 THR A CA 1
ATOM 633 C C . THR A 1 76 ? -10.92323 -0.69084 9.21574 1.000 21.24827 76 THR A C 1
ATOM 634 O O . THR A 1 76 ? -10.15502 -1.25005 10.00363 1.000 17.72589 76 THR A O 1
ATOM 638 N N . LYS A 1 77 ? -12.14577 -0.29792 9.54608 1.000 23.08956 77 LYS A N 1
ATOM 639 C CA . LYS A 1 77 ? -12.62517 -0.50049 10.89854 1.000 19.16626 77 LYS A CA 1
ATOM 640 C C . LYS A 1 77 ? -12.74952 -1.99929 11.17215 1.000 18.51524 77 LYS A C 1
ATOM 641 O O . LYS A 1 77 ? -13.13426 -2.76384 10.27932 1.000 20.99689 77 LYS A O 1
ATOM 647 N N . PRO A 1 78 ? -12.30193 -2.46640 12.34089 1.000 20.42722 78 PRO A N 1
ATOM 648 C CA . PRO A 1 78 ? -11.99057 -3.89225 12.50146 1.000 21.60300 78 PRO A CA 1
ATOM 649 C C . PRO A 1 78 ? -13.17450 -4.75286 12.90228 1.000 24.81188 78 PRO A C 1
ATOM 650 O O . PRO A 1 78 ? -13.08452 -5.98521 12.80918 1.000 22.87251 78 PRO A O 1
ATOM 654 N N . ILE A 1 79 ? -14.26811 -4.14899 13.34895 1.000 25.27079 79 ILE A N 1
ATOM 655 C CA . ILE A 1 79 ? -15.48377 -4.86759 13.70629 1.000 25.01932 79 ILE A CA 1
ATOM 656 C C . ILE A 1 79 ? -16.61064 -4.29812 12.86539 1.000 29.11329 79 ILE A C 1
ATOM 657 O O . ILE A 1 79 ? -16.79912 -3.07935 12.82145 1.000 26.89347 79 ILE A O 1
ATOM 662 N N . GLN A 1 80 ? -17.34680 -5.16582 12.18633 1.000 30.28049 80 GLN A N 1
ATOM 663 C CA . GLN A 1 80 ? -18.48894 -4.67926 11.43668 1.000 28.99522 80 GLN A CA 1
ATOM 664 C C . GLN A 1 80 ? -19.59063 -4.26556 12.40454 1.000 37.13621 80 GLN A C 1
ATOM 665 O O . GLN A 1 80 ? -19.69774 -4.80015 13.51264 1.000 33.68385 80 GLN A O 1
ATOM 671 N N . ASN A 1 81 ? -20.37326 -3.26634 11.98714 1.000 32.60186 81 ASN A N 1
ATOM 672 C CA . ASN A 1 81 ? -21.48381 -2.62749 12.69624 1.000 33.75120 81 ASN A CA 1
ATOM 673 C C . ASN A 1 81 ? -21.04206 -1.71163 13.83163 1.000 31.67810 81 ASN A C 1
ATOM 674 O O . ASN A 1 81 ? -21.90684 -1.10283 14.46396 1.000 32.42630 81 ASN A O 1
ATOM 679 N N . MET A 1 82 ? -19.74201 -1.56416 14.10305 1.000 32.01008 82 MET A N 1
ATOM 680 C CA . MET A 1 82 ? -19.33172 -0.54182 15.05511 1.000 30.46495 82 MET A CA 1
ATOM 681 C C . MET A 1 82 ? -19.54166 0.83067 14.41780 1.000 30.69904 82 MET A C 1
ATOM 682 O O . MET A 1 82 ? -19.68789 0.92996 13.19442 1.000 27.26885 82 MET A O 1
ATOM 687 N N . PRO A 1 83 ? -19.59165 1.90140 15.22343 1.000 28.96790 83 PRO A N 1
ATOM 688 C CA . PRO A 1 83 ? -19.67182 3.24803 14.63932 1.000 27.13028 83 PRO A CA 1
ATOM 689 C C . PRO A 1 83 ? -18.51129 3.54179 13.69922 1.000 24.61180 83 PRO A C 1
ATOM 690 O O . PRO A 1 83 ? -17.37923 3.09855 13.90448 1.000 23.45662 83 PRO A O 1
ATOM 694 N N . ASN A 1 84 ? -18.82365 4.23846 12.64053 1.000 25.33963 84 ASN A N 1
ATOM 695 C CA . ASN A 1 84 ? -17.85401 4.47889 11.58870 1.000 23.52524 84 ASN A CA 1
ATOM 696 C C . ASN A 1 84 ? -16.93432 5.63451 11.97458 1.000 22.86534 84 ASN A C 1
ATOM 697 O O . ASN A 1 84 ? -17.39557 6.62485 12.55491 1.000 23.75964 84 ASN A O 1
ATOM 702 N N . PRO A 1 85 ? -15.64309 5.53237 11.66117 1.000 19.35618 85 PRO A N 1
ATOM 703 C CA . PRO A 1 85 ? -14.69341 6.57794 12.03926 1.000 21.04074 85 PRO A CA 1
ATOM 704 C C . PRO A 1 85 ? -14.95497 7.85082 11.25566 1.000 23.88666 85 PRO A C 1
ATOM 705 O O . PRO A 1 85 ? -15.64141 7.81304 10.22304 1.000 24.49170 85 PRO A O 1
ATOM 709 N N . PRO A 1 86 ? -14.46955 9.00117 11.72495 1.000 24.87732 86 PRO A N 1
ATOM 710 C CA . PRO A 1 86 ? -14.79138 10.25350 11.03394 1.000 28.73722 86 PRO A CA 1
ATOM 711 C C . PRO A 1 86 ? -14.08970 10.34884 9.68837 1.000 26.07773 86 PRO A C 1
ATOM 712 O O . PRO A 1 86 ? -13.02410 9.76689 9.47066 1.000 26.43598 86 PRO A O 1
ATOM 716 N N . GLN A 1 87 ? -14.71907 11.08358 8.77409 1.000 30.73825 87 GLN A N 1
ATOM 717 C CA . GLN A 1 87 ? -14.10330 11.40246 7.49175 1.000 34.23161 87 GLN A CA 1
ATOM 718 C C . GLN A 1 87 ? -12.95009 12.36921 7.72089 1.000 31.44794 87 GLN A C 1
ATOM 719 O O . GLN A 1 87 ? -13.16773 13.55234 7.99917 1.000 32.42345 87 GLN A O 1
ATOM 725 N N . ILE A 1 88 ? -11.72498 11.86944 7.61256 1.000 29.23249 88 ILE A N 1
ATOM 726 C CA . ILE A 1 88 ? -10.53873 12.71989 7.60469 1.000 28.71440 88 ILE A CA 1
ATOM 727 C C . ILE A 1 88 ? -10.06456 12.83442 6.16055 1.000 29.67045 88 ILE A C 1
ATOM 728 O O . ILE A 1 88 ? -10.15299 11.85263 5.40834 1.000 36.24645 88 ILE A O 1
ATOM 733 N N . PRO A 1 89 ? -9.59649 14.00216 5.72063 1.000 36.04932 89 PRO A N 1
ATOM 734 C CA . PRO A 1 89 ? -8.87004 14.07482 4.44647 1.000 39.54138 89 PRO A CA 1
ATOM 735 C C . PRO A 1 89 ? -7.66913 13.13867 4.42588 1.000 45.37426 89 PRO A C 1
ATOM 736 O O . PRO A 1 89 ? -6.93883 13.00767 5.41019 1.000 47.34680 89 PRO A O 1
ATOM 740 N N . GLU A 1 90 ? -7.48320 12.46745 3.29123 1.000 45.90821 90 GLU A N 1
ATOM 741 C CA . GLU A 1 90 ? -6.47209 11.42851 3.16672 1.000 50.43769 90 GLU A CA 1
ATOM 742 C C . GLU A 1 90 ? -5.09668 12.02061 2.87528 1.000 51.38341 90 GLU A C 1
ATOM 743 O O . GLU A 1 90 ? -4.08786 11.31113 2.97416 1.000 54.31455 90 GLU A O 1
ATOM 749 N N . SER A 1 91 ? -5.03814 13.32149 2.59363 1.000 43.82970 91 SER A N 1
ATOM 750 C CA . SER A 1 91 ? -3.98517 13.92115 1.79101 1.000 47.02409 91 SER A CA 1
ATOM 751 C C . SER A 1 91 ? -2.66021 13.94993 2.54975 1.000 42.25156 91 SER A C 1
ATOM 752 O O . SER A 1 91 ? -2.61350 13.85211 3.78005 1.000 35.35893 91 SER A O 1
ATOM 755 N N . THR A 1 92 ? -1.57500 14.07631 1.78298 1.000 38.12398 92 THR A N 1
ATOM 756 C CA . THR A 1 92 ? -0.22435 14.04725 2.33321 1.000 36.95622 92 THR A CA 1
ATOM 757 C C . THR A 1 92 ? -0.00139 15.22045 3.28070 1.000 36.38559 92 THR A C 1
ATOM 758 O O . THR A 1 92 ? -0.34039 16.36476 2.96562 1.000 37.97474 92 THR A O 1
ATOM 762 N N . ILE A 1 93 ? 0.55157 14.92611 4.45549 1.000 34.42624 93 ILE A N 1
ATOM 763 C CA . ILE A 1 93 ? 0.99022 15.93838 5.40975 1.000 34.15134 93 ILE A CA 1
ATOM 764 C C . ILE A 1 93 ? 2.43122 15.62664 5.78378 1.000 33.67703 93 ILE A C 1
ATOM 765 O O . ILE A 1 93 ? 2.72269 14.53378 6.28635 1.000 32.39878 93 ILE A O 1
ATOM 770 N N . ILE A 1 94 ? 3.33246 16.57328 5.52581 1.000 34.89922 94 ILE A N 1
ATOM 771 C CA . ILE A 1 94 ? 4.74809 16.41581 5.83377 1.000 34.95981 94 ILE A CA 1
ATOM 772 C C . ILE A 1 94 ? 5.19068 17.61520 6.65575 1.000 35.24434 94 ILE A C 1
ATOM 773 O O . ILE A 1 94 ? 5.07689 18.75492 6.19710 1.000 36.34946 94 ILE A O 1
ATOM 778 N N . LYS A 1 95 ? 5.72647 17.36319 7.84634 1.000 34.87746 95 LYS A N 1
ATOM 779 C CA . LYS A 1 95 ? 6.36464 18.40345 8.64439 1.000 37.21848 95 LYS A CA 1
ATOM 780 C C . LYS A 1 95 ? 7.85310 18.44962 8.33498 1.000 37.29152 95 LYS A C 1
ATOM 781 O O . LYS A 1 95 ? 8.56585 17.46005 8.53295 1.000 36.24452 95 LYS A O 1
ATOM 787 N N . GLU A 1 96 ? 8.31207 19.60135 7.85504 1.000 37.50572 96 GLU A N 1
ATOM 788 C CA . GLU A 1 96 ? 9.72621 19.93867 7.78908 1.000 48.29559 96 GLU A CA 1
ATOM 789 C C . GLU A 1 96 ? 9.91325 21.37263 8.26284 1.000 51.33108 96 GLU A C 1
ATOM 790 O O . GLU A 1 96 ? 9.22647 22.27639 7.77620 1.000 47.68591 96 GLU A O 1
ATOM 796 N N . ASP A 1 97 ? 10.84086 21.57650 9.20503 1.000 58.62801 97 ASP A N 1
ATOM 797 C CA . ASP A 1 97 ? 11.43087 22.89412 9.48751 1.000 54.83939 97 ASP A CA 1
ATOM 798 C C . ASP A 1 97 ? 10.37433 23.89671 9.95727 1.000 48.23717 97 ASP A C 1
ATOM 799 O O . ASP A 1 97 ? 10.21149 24.97841 9.38384 1.000 65.03299 97 ASP A O 1
ATOM 804 N N . ASN A 1 98 ? 9.64308 23.50222 11.01327 1.000 61.50611 98 ASN A N 1
ATOM 805 C CA . ASN A 1 98 ? 8.40792 24.10533 11.53620 1.000 60.76642 98 ASN A CA 1
ATOM 806 C C . ASN A 1 98 ? 7.45250 24.59557 10.45019 1.000 54.52176 98 ASN A C 1
ATOM 807 O O . ASN A 1 98 ? 6.81899 25.64008 10.61401 1.000 56.18541 98 ASN A O 1
ATOM 812 N N . GLU A 1 99 ? 7.33309 23.85607 9.34483 1.000 52.26900 99 GLU A N 1
ATOM 813 C CA . GLU A 1 99 ? 6.30130 24.09692 8.34285 1.000 40.51844 99 GLU A CA 1
ATOM 814 C C . GLU A 1 99 ? 5.70382 22.75908 7.92895 1.000 39.19108 99 GLU A C 1
ATOM 815 O O . GLU A 1 99 ? 6.31009 21.70425 8.12359 1.000 38.12791 99 GLU A O 1
ATOM 821 N N . TYR A 1 100 ? 4.50246 22.80825 7.35686 1.000 39.57208 100 TYR A N 1
ATOM 822 C CA . TYR A 1 100 ? 3.82677 21.62116 6.84433 1.000 38.59196 100 TYR A CA 1
ATOM 823 C C . TYR A 1 100 ? 3.73140 21.70006 5.32964 1.000 39.60600 100 TYR A C 1
ATOM 824 O O . TYR A 1 100 ? 3.26396 22.70663 4.79087 1.000 41.23302 100 TYR A O 1
ATOM 833 N N . ILE A 1 101 ? 4.13597 20.63188 4.65006 1.0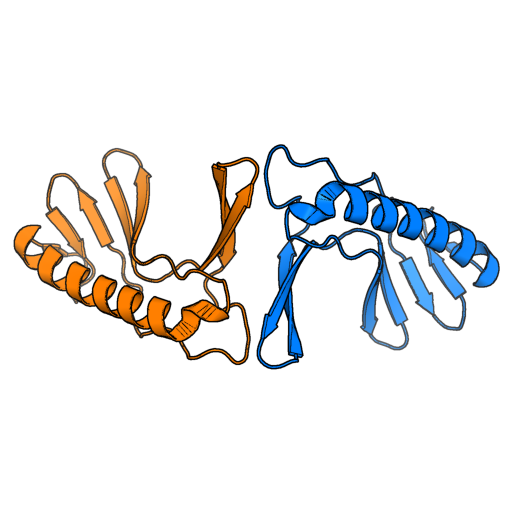00 38.99676 101 ILE A N 1
ATOM 834 C CA . ILE A 1 101 ? 3.78456 20.42592 3.24872 1.000 40.13496 101 ILE A CA 1
ATOM 835 C C . ILE A 1 101 ? 2.47337 19.64981 3.15878 1.000 39.95127 101 ILE A C 1
ATOM 836 O O . ILE A 1 101 ? 2.35981 18.54154 3.69265 1.000 38.41070 101 ILE A O 1
ATOM 841 N N . VAL A 1 102 ? 1.47400 20.23996 2.48881 1.000 41.70138 102 VAL A N 1
ATOM 842 C CA . VAL A 1 102 ? 0.10233 19.73015 2.46443 1.000 41.97751 102 VAL A CA 1
ATOM 843 C C . VAL A 1 102 ? -0.40729 19.78118 1.02672 1.000 51.40569 102 VAL A C 1
ATOM 844 O O . VAL A 1 102 ? 0.18445 20.42532 0.15929 1.000 45.87758 102 VAL A O 1
ATOM 848 N N . ASP A 1 103 ? -1.52505 19.09243 0.77545 1.000 53.08332 103 ASP A N 1
ATOM 849 C CA . ASP A 1 103 ? -2.13289 19.06835 -0.55438 1.000 51.29271 103 ASP A CA 1
ATOM 850 C C . ASP A 1 103 ? -3.21251 20.12794 -0.73552 1.000 60.74320 103 ASP A C 1
ATOM 851 O O . ASP A 1 103 ? -3.10884 20.92268 -1.67166 1.000 63.33302 103 ASP A O 1
ATOM 856 N N . GLU A 1 104 ? -4.24164 20.09783 0.12978 1.000 68.24166 104 GLU A N 1
ATOM 857 C CA . GLU A 1 104 ? -5.43491 20.98244 0.32708 1.000 71.10807 104 GLU A CA 1
ATOM 858 C C . GLU A 1 104 ? -6.66993 20.09561 0.35639 1.000 63.48852 104 GLU A C 1
ATOM 859 O O . GLU A 1 104 ? -7.72683 20.52231 0.81656 1.000 71.96904 104 GLU A O 1
ATOM 865 N N . MET B 1 4 ? 5.26019 -34.13575 -3.43094 1.000 72.95114 4 MET B N 1
ATOM 866 C CA . MET B 1 4 ? 4.28053 -35.09837 -3.92835 1.000 77.64674 4 MET B CA 1
ATOM 867 C C . MET B 1 4 ? 2.93718 -35.06343 -3.20686 1.000 62.44776 4 MET B C 1
ATOM 868 O O . MET B 1 4 ? 2.85783 -34.73059 -2.02946 1.000 70.09874 4 MET B O 1
ATOM 873 N N . ARG B 1 5 ? 1.88166 -35.43825 -3.92220 1.000 62.36720 5 ARG B N 1
ATOM 874 C CA . ARG B 1 5 ? 0.52552 -35.38417 -3.39457 1.000 65.73133 5 ARG B CA 1
ATOM 875 C C . ARG B 1 5 ? 0.03199 -36.79374 -3.08939 1.000 59.51093 5 ARG B C 1
ATOM 876 O O . ARG B 1 5 ? 0.19027 -37.70941 -3.90584 1.000 62.14335 5 ARG B O 1
ATOM 878 N N . VAL B 1 6 ? -0.52070 -36.95993 -1.89220 1.000 57.04022 6 VAL B N 1
ATOM 879 C CA . VAL B 1 6 ? -0.85039 -38.24736 -1.30656 1.000 60.14861 6 VAL B CA 1
AT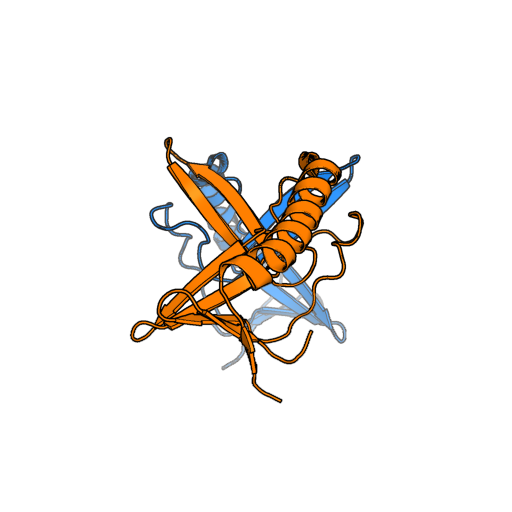OM 880 C C . VAL B 1 6 ? -2.22307 -38.11075 -0.66528 1.000 54.95191 6 VAL B C 1
ATOM 881 O O . VAL B 1 6 ? -2.50447 -37.10343 -0.00746 1.000 52.46838 6 VAL B O 1
ATOM 885 N N . LYS B 1 7 ? -3.08958 -39.09927 -0.87772 1.000 55.96316 7 LYS B N 1
ATOM 886 C CA . LYS B 1 7 ? -4.37479 -39.14816 -0.18968 1.000 54.34034 7 LYS B CA 1
ATOM 887 C C . LYS B 1 7 ? -4.33995 -40.19105 0.92444 1.000 54.81621 7 LYS B C 1
ATOM 888 O O . LYS B 1 7 ? -3.99013 -41.35366 0.68971 1.000 57.37280 7 LYS B O 1
ATOM 894 N N . VAL B 1 8 ? -4.71330 -39.77045 2.13334 1.000 52.69394 8 VAL B N 1
ATOM 895 C CA . VAL B 1 8 ? -4.55660 -40.56772 3.34482 1.000 53.24712 8 VAL B CA 1
ATOM 896 C C . VAL B 1 8 ? -5.93729 -40.80178 3.93987 1.000 55.56782 8 VAL B C 1
ATOM 897 O O . VAL B 1 8 ? -6.79582 -39.91176 3.90231 1.000 50.89516 8 VAL B O 1
ATOM 901 N N . ASN B 1 9 ? -6.14198 -42.00359 4.48278 1.000 54.97463 9 ASN B N 1
ATOM 902 C CA . ASN B 1 9 ? -7.36459 -42.34083 5.19972 1.000 55.26501 9 ASN B CA 1
ATOM 903 C C . ASN B 1 9 ? -7.61830 -41.37216 6.34819 1.000 52.63331 9 ASN B C 1
ATOM 904 O O . ASN B 1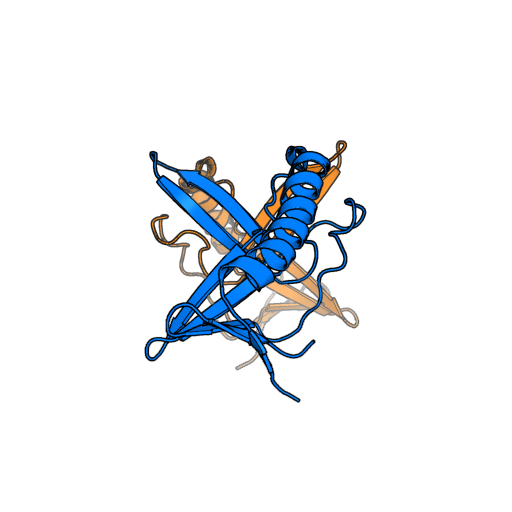 9 ? -6.69383 -40.95799 7.05323 1.000 51.53819 9 ASN B O 1
ATOM 909 N N . GLU B 1 10 ? -8.89191 -40.99966 6.50386 1.000 51.90484 10 GLU B N 1
ATOM 910 C CA . GLU B 1 10 ? -9.27331 -39.92240 7.41069 1.000 52.52897 10 GLU B CA 1
ATOM 911 C C . GLU B 1 10 ? -8.99000 -40.28296 8.86636 1.000 49.81632 10 GLU B C 1
ATOM 912 O O . GLU B 1 10 ? -8.51190 -39.44077 9.63299 1.000 50.69818 10 GLU B O 1
ATOM 918 N N . LYS B 1 11 ? -9.25303 -41.53534 9.25896 1.000 55.66517 11 LYS B N 1
ATOM 919 C CA . LYS B 1 11 ? -8.93855 -41.97037 10.61950 1.000 62.17133 11 LYS B CA 1
ATOM 920 C C . LYS B 1 11 ? -7.43095 -41.95194 10.86107 1.000 59.27852 11 LYS B C 1
ATOM 921 O O . LYS B 1 11 ? -6.97759 -41.56559 11.94573 1.000 61.02531 11 LYS B O 1
ATOM 927 N N . GLN B 1 12 ? -6.64268 -42.36081 9.86029 1.000 54.74081 12 GLN B N 1
ATOM 928 C CA . GLN B 1 12 ? -5.18581 -42.30802 9.97262 1.000 54.96071 12 GLN B CA 1
ATOM 929 C C . GLN B 1 12 ? -4.70961 -40.87381 10.17540 1.000 59.54600 12 GLN B C 1
ATOM 930 O O . GLN B 1 12 ? -3.98421 -40.56868 11.13087 1.000 51.33445 12 GLN B O 1
ATOM 936 N N . PHE B 1 13 ? -5.13380 -39.96942 9.29807 1.000 49.32175 13 PHE B N 1
ATOM 937 C CA . PHE B 1 13 ? -4.58326 -38.62664 9.34118 1.000 48.82736 13 PHE B CA 1
ATOM 938 C C . PHE B 1 13 ? -5.21129 -37.76919 10.43476 1.000 44.51824 13 PHE B C 1
ATOM 939 O O . PHE B 1 13 ? -4.60385 -36.77194 10.83783 1.000 47.02063 13 PHE B O 1
ATOM 947 N N . ASP B 1 14 ? -6.39005 -38.14280 10.94705 1.000 46.84310 14 ASP B N 1
ATOM 948 C CA . ASP B 1 14 ? -6.94617 -37.40972 12.08303 1.000 47.20699 14 ASP B CA 1
ATOM 949 C C . ASP B 1 14 ? -6.12038 -37.59159 13.34803 1.000 44.14760 14 ASP B C 1
ATOM 950 O O . ASP B 1 14 ? -6.13183 -36.70930 14.20914 1.000 46.67495 14 ASP B O 1
ATOM 955 N N . MET B 1 15 ? -5.39994 -38.70929 13.48633 1.000 46.90389 15 MET B N 1
ATOM 956 C CA . MET B 1 15 ? -4.42615 -38.80743 14.57073 1.000 47.96397 15 MET B CA 1
ATOM 957 C C . MET B 1 15 ? -3.32357 -37.76900 14.42265 1.000 50.07563 15 MET B C 1
ATOM 958 O O . MET B 1 15 ? -2.86908 -37.19298 15.41844 1.000 53.66499 15 MET B O 1
ATOM 963 N N . ILE B 1 16 ? -2.87591 -37.52071 13.18999 1.000 45.53408 16 ILE B N 1
ATOM 964 C CA . ILE B 1 16 ? -1.81105 -36.54693 12.97434 1.000 45.70535 16 ILE B CA 1
ATOM 965 C C . ILE B 1 16 ? -2.32674 -35.13534 13.23413 1.000 41.18429 16 ILE B C 1
ATOM 966 O O . ILE B 1 16 ? -1.67350 -34.34249 13.92265 1.000 43.01540 16 ILE B O 1
ATOM 971 N N . ILE B 1 17 ? -3.52353 -34.81823 12.71850 1.000 40.55136 17 ILE B N 1
ATOM 972 C CA . ILE B 1 17 ? -4.10174 -33.48430 12.88891 1.000 38.14534 17 ILE B CA 1
ATOM 973 C C . ILE B 1 17 ? -4.35572 -33.19549 14.36226 1.000 40.61909 17 ILE B C 1
ATOM 974 O O . ILE B 1 17 ? -4.02963 -32.11090 14.85971 1.000 35.87250 17 ILE B O 1
ATOM 979 N N . ASP B 1 18 ? -4.90533 -34.17601 15.08862 1.000 38.11316 18 ASP B N 1
ATOM 980 C CA . ASP B 1 18 ? -5.22336 -33.98048 16.50145 1.000 38.08893 18 ASP B CA 1
ATOM 981 C C . ASP B 1 18 ? -3.96898 -33.74492 17.33127 1.000 41.32824 18 ASP B C 1
ATOM 982 O O . ASP B 1 18 ? -4.00355 -33.00395 18.31993 1.000 42.35348 18 ASP B O 1
ATOM 987 N N . LYS B 1 19 ? -2.85402 -34.37608 16.95441 1.000 40.43030 19 LYS B N 1
ATOM 988 C CA . LYS B 1 19 ? -1.58904 -34.08015 17.61591 1.000 43.14583 19 LYS B CA 1
ATOM 989 C C . LYS B 1 19 ? -1.13982 -32.64771 17.35126 1.000 40.88463 19 LYS B C 1
ATOM 990 O O . LYS B 1 19 ? -0.66631 -31.96022 18.26450 1.000 46.29125 19 LYS B O 1
ATOM 996 N N . LEU B 1 20 ? -1.27425 -32.18269 16.10498 1.000 37.51116 20 LEU B N 1
ATOM 997 C CA . LEU B 1 20 ? -0.93832 -30.79538 15.79318 1.000 36.96956 20 LEU B CA 1
ATOM 998 C C . LEU B 1 20 ? -1.86995 -29.81120 16.48893 1.000 36.77337 20 LEU B C 1
ATOM 999 O O . LEU B 1 20 ? -1.41725 -28.77187 16.98096 1.000 37.92868 20 LEU B O 1
ATOM 1004 N N . LYS B 1 21 ? -3.17277 -30.10804 16.52864 1.000 33.08126 21 LYS B N 1
ATOM 1005 C CA . LYS B 1 21 ? -4.10669 -29.20631 17.19746 1.000 31.12800 21 LYS B CA 1
ATOM 1006 C C . LYS B 1 21 ? -3.84039 -29.14155 18.69204 1.000 34.53407 21 LYS B C 1
ATOM 1007 O O . LYS B 1 21 ? -3.99285 -28.08035 19.30783 1.000 39.25461 21 LYS B O 1
ATOM 1013 N N . LEU B 1 22 ? -3.44233 -30.26795 19.29194 1.000 35.51960 22 LEU B N 1
ATOM 1014 C CA . LEU B 1 22 ? -3.22157 -30.29782 20.73215 1.000 34.86509 22 LEU B CA 1
ATOM 1015 C C . LEU B 1 22 ? -2.01754 -29.44081 21.10785 1.000 39.61539 22 LEU B C 1
ATOM 1016 O O . LEU B 1 22 ? -2.01506 -28.80370 22.16867 1.000 41.22595 22 LEU B O 1
ATOM 1021 N N . MET B 1 23 ? -1.01145 -29.38486 20.23014 1.000 37.54318 23 MET B N 1
ATOM 1022 C CA . MET B 1 23 ? 0.10647 -28.46863 20.42558 1.000 39.31381 23 MET B CA 1
ATOM 1023 C C . MET B 1 23 ? -0.35337 -27.01430 20.42419 1.000 35.51941 23 MET B C 1
ATOM 1024 O O . MET B 1 23 ? 0.17327 -26.19294 21.18338 1.000 41.52715 23 MET B O 1
ATOM 1029 N N . VAL B 1 24 ? -1.33284 -26.67355 19.58259 1.000 33.29126 24 VAL B N 1
ATOM 1030 C CA . VAL B 1 24 ? -1.86522 -25.31306 19.60240 1.000 30.41140 24 VAL B CA 1
ATOM 1031 C C . VAL B 1 24 ? -2.68462 -25.06653 20.86733 1.000 34.26155 24 VAL B C 1
ATOM 1032 O O . VAL B 1 24 ? -2.62282 -23.97401 21.44450 1.000 33.01671 24 VAL B O 1
ATOM 1036 N N . TYR B 1 25 ? -3.46757 -26.06480 21.31548 1.000 34.28537 25 TYR B N 1
ATOM 1037 C CA . TYR B 1 25 ? -4.25163 -25.90315 22.54461 1.000 34.41864 25 TYR B CA 1
ATOM 1038 C C . TYR B 1 25 ? -3.34977 -25.60920 23.73765 1.000 37.56386 25 TYR B C 1
ATOM 1039 O O . TYR B 1 25 ? -3.60226 -24.67161 24.50341 1.000 40.63938 25 TYR B O 1
ATOM 1048 N N . GLU B 1 26 ? -2.29317 -26.41400 23.90945 1.000 37.11253 26 GLU B N 1
ATOM 1049 C CA . GLU B 1 26 ? -1.31664 -26.16483 24.96674 1.000 38.35807 26 GLU B CA 1
ATOM 1050 C C . GLU B 1 26 ? -0.65225 -24.80428 24.80889 1.000 40.18666 26 GLU B C 1
ATOM 1051 O O . GLU B 1 26 ? -0.39034 -24.11671 25.80305 1.000 37.06227 26 GLU B O 1
ATOM 1057 N N . TYR B 1 27 ? -0.36616 -24.40078 23.56949 1.000 33.06983 27 TYR B N 1
ATOM 1058 C CA . TYR B 1 27 ? 0.26251 -23.10268 23.35343 1.000 35.40302 27 TYR B CA 1
ATOM 1059 C C . TYR B 1 27 ? -0.68321 -21.95782 23.70122 1.000 39.61008 27 TYR B C 1
ATOM 1060 O O . TYR B 1 27 ? -0.25089 -20.93970 24.25116 1.000 34.20880 27 TYR B O 1
ATOM 1069 N N . ASN B 1 28 ? -1.97680 -22.10918 23.40326 1.000 32.42961 28 ASN B N 1
ATOM 1070 C CA . ASN B 1 28 ? -2.93941 -21.06932 23.75283 1.000 34.73783 28 ASN B CA 1
ATOM 1071 C C . ASN B 1 28 ? -3.11779 -20.92890 25.26134 1.000 37.47425 28 ASN B C 1
ATOM 1072 O O . ASN B 1 28 ? -3.38049 -19.82104 25.74201 1.000 34.27572 28 ASN B O 1
ATOM 1077 N N . THR B 1 29 ? -2.97567 -22.02082 26.02446 1.000 33.78668 29 THR B N 1
ATOM 1078 C CA . THR B 1 29 ? -2.96110 -21.89146 27.48148 1.000 37.64858 29 THR B CA 1
ATOM 1079 C C . THR B 1 29 ? -1.72826 -21.14743 27.97009 1.000 41.32997 29 THR B C 1
ATOM 1080 O O . THR B 1 29 ? -1.78402 -20.44868 28.98883 1.000 44.04548 29 THR B O 1
ATOM 1084 N N . LYS B 1 30 ? -0.59307 -21.31238 27.29456 1.000 40.11317 30 LYS B N 1
ATOM 1085 C CA . LYS B 1 30 ? 0.60470 -20.66803 27.81244 1.000 40.99549 30 LYS B CA 1
ATOM 1086 C C . LYS B 1 30 ? 0.54979 -19.16193 27.59046 1.000 39.99985 30 LYS B C 1
ATOM 1087 O O . LYS B 1 30 ? 1.14668 -18.39769 28.35741 1.000 50.74978 30 LYS B O 1
ATOM 1093 N N . ILE B 1 31 ? -0.21595 -18.71467 26.59811 1.000 43.32187 31 ILE B N 1
ATOM 1094 C CA . ILE B 1 31 ? -0.24312 -17.30311 26.24336 1.000 41.61859 31 ILE B CA 1
ATOM 1095 C C . ILE B 1 31 ? -1.61125 -16.65943 26.49323 1.000 41.80990 31 ILE B C 1
ATOM 1096 O O . ILE B 1 31 ? -1.95729 -15.68525 25.81439 1.000 49.23703 31 ILE B O 1
ATOM 1101 N N . LYS B 1 32 ? -2.38413 -17.16075 27.48018 1.000 45.13586 32 LYS B N 1
ATOM 1102 C CA . LYS B 1 32 ? -3.74204 -16.64206 27.70719 1.000 47.44665 32 LYS B CA 1
ATOM 1103 C C . LYS B 1 32 ? -3.74499 -15.15208 28.03309 1.000 46.88091 32 LYS B C 1
ATOM 1104 O O . LYS B 1 32 ? -4.60344 -14.40715 27.54639 1.000 51.49427 32 LYS B O 1
ATOM 1110 N N . GLU B 1 33 ? -2.79924 -14.69682 28.84838 1.000 54.17318 33 GLU B N 1
ATOM 1111 C CA . GLU B 1 33 ? -2.82113 -13.30967 29.28743 1.000 52.35845 33 GLU B CA 1
ATOM 1112 C C . GLU B 1 33 ? -2.35754 -12.33937 28.21314 1.000 48.10235 33 GLU B C 1
ATOM 1113 O O . GLU B 1 33 ? -2.47284 -11.12556 28.40788 1.000 53.77807 33 GLU B O 1
ATOM 1119 N N . TYR B 1 34 ? -1.84897 -12.83841 27.08665 1.000 53.14110 34 TYR B N 1
ATOM 1120 C CA . TYR B 1 34 ? -1.58424 -11.97448 25.94631 1.000 43.54418 34 TYR B CA 1
ATOM 1121 C C . TYR B 1 34 ? -2.86193 -11.57839 25.22080 1.000 44.88700 34 TYR B C 1
ATOM 1122 O O . TYR B 1 34 ? -2.84282 -10.63031 24.42868 1.000 48.68078 34 TYR B O 1
ATOM 1131 N N . GLY B 1 35 ? -3.96626 -12.27749 25.47338 1.000 39.22605 35 GLY B N 1
ATOM 1132 C CA . GLY B 1 35 ? -5.25910 -11.84385 24.99219 1.000 38.57899 35 GLY B CA 1
ATOM 1133 C C . GLY B 1 35 ? -5.52126 -12.14457 23.53790 1.000 34.24104 35 GLY B C 1
ATOM 1134 O O . GLY B 1 35 ? -6.54018 -11.69927 23.00308 1.000 37.50754 35 GLY B O 1
ATOM 1135 N N . VAL B 1 36 ? -4.63367 -12.88197 22.88067 1.000 31.98373 36 VAL B N 1
ATOM 1136 C CA . VAL B 1 36 ? -4.75398 -13.17185 21.46134 1.000 30.18762 36 VAL B CA 1
ATOM 1137 C C . VAL B 1 36 ? -4.86448 -14.67939 21.28967 1.000 32.56267 36 VAL B C 1
ATOM 1138 O O . VAL B 1 36 ? -4.56804 -15.45972 22.19830 1.000 36.21207 36 VAL B O 1
ATOM 1142 N N . TYR B 1 37 ? -5.31287 -15.08365 20.10521 1.000 26.59157 37 TYR B N 1
ATOM 1143 C CA . TYR B 1 37 ? -5.77443 -16.44286 19.86192 1.000 24.63239 37 TYR B CA 1
ATOM 1144 C C . TYR B 1 37 ? -5.11710 -16.95271 18.58871 1.000 23.66318 37 TYR B C 1
ATOM 1145 O O . TYR B 1 37 ? -5.38126 -16.43189 17.49975 1.000 24.58794 37 TYR B O 1
ATOM 1154 N N . LEU B 1 38 ? -4.26635 -17.96511 18.72107 1.000 24.08681 38 LEU B N 1
ATOM 1155 C CA . LEU B 1 38 ? -3.79355 -18.72329 17.56906 1.000 23.41599 38 LEU B CA 1
ATOM 1156 C C . LEU B 1 38 ? -4.81890 -19.80951 17.28290 1.000 21.94141 38 LEU B C 1
ATOM 1157 O O . LEU B 1 38 ? -5.01580 -20.71430 18.10058 1.000 24.95279 38 LEU B O 1
ATOM 1162 N N . LYS B 1 39 ? -5.48382 -19.70838 16.14063 1.000 24.31759 39 LYS B N 1
ATOM 1163 C CA . LYS B 1 39 ? -6.59264 -20.60377 15.84758 1.000 24.36310 39 LYS B CA 1
ATOM 1164 C C . LYS B 1 39 ? -6.05002 -21.99931 15.56578 1.000 20.72440 39 LYS B C 1
ATOM 1165 O O . LYS B 1 39 ? -5.21123 -22.15449 14.66648 1.000 25.12220 39 LYS B O 1
ATOM 1171 N N . PRO B 1 40 ? -6.45736 -23.02344 16.32548 1.000 21.42350 40 PRO B N 1
ATOM 1172 C CA . PRO B 1 40 ? -5.87980 -24.36348 16.12758 1.000 22.27035 40 PRO B CA 1
ATOM 1173 C C . PRO B 1 40 ? -6.13243 -24.92836 14.74935 1.000 24.83220 40 PRO B C 1
ATOM 1174 O O . PRO B 1 40 ? -5.30776 -25.68742 14.23598 1.000 25.55836 40 PRO B O 1
ATOM 1178 N N . TYR B 1 41 ? -7.25418 -24.58067 14.13526 1.000 23.09986 41 TYR B N 1
ATOM 1179 C CA . TYR B 1 41 ? -7.80266 -25.40178 13.06690 1.000 24.11364 41 TYR B CA 1
ATOM 1180 C C . TYR B 1 41 ? -8.73599 -24.50236 12.27842 1.000 25.65905 41 TYR B C 1
ATOM 1181 O O . TYR B 1 41 ? -9.79869 -24.14569 12.78249 1.000 24.10622 41 TYR B O 1
ATOM 1190 N N . HIS B 1 42 ? -8.32519 -24.10859 11.07865 1.000 24.41111 42 HIS B N 1
ATOM 1191 C CA . HIS B 1 42 ? -9.08186 -23.18922 10.24267 1.000 25.00439 42 HIS B CA 1
ATOM 1192 C C . HIS B 1 42 ? -9.52326 -23.91568 8.98064 1.000 25.68314 42 HIS B C 1
ATOM 1193 O O . HIS B 1 42 ? -8.68838 -24.49755 8.28203 1.000 25.99637 42 HIS B O 1
ATOM 1200 N N . ILE B 1 43 ? -10.82366 -23.88705 8.68534 1.000 25.43268 43 ILE B N 1
ATOM 1201 C CA . ILE B 1 43 ? -11.36037 -24.52643 7.48798 1.000 25.83074 43 ILE B CA 1
ATOM 1202 C C . ILE B 1 43 ? -11.83162 -23.44123 6.53686 1.000 29.61999 43 ILE B C 1
ATOM 1203 O O . ILE B 1 43 ? -12.50404 -22.48775 6.94900 1.000 27.94704 43 ILE B O 1
ATOM 1208 N N . VAL B 1 44 ? -11.48391 -23.59356 5.26584 1.000 24.26621 44 VAL B N 1
ATOM 1209 C CA . VAL B 1 44 ? -11.98542 -22.75291 4.19235 1.000 25.92484 44 VAL B CA 1
ATOM 1210 C C . VAL B 1 44 ? -12.56911 -23.67699 3.13461 1.000 30.61450 44 VAL B C 1
ATOM 1211 O O . VAL B 1 44 ? -12.02031 -24.75345 2.87741 1.000 30.82382 44 VAL B O 1
ATOM 1215 N N . TYR B 1 45 ? -13.69753 -23.28311 2.54816 1.000 32.70709 45 TYR B N 1
ATOM 1216 C CA . TYR B 1 45 ? -14.50630 -24.18085 1.73760 1.000 30.74872 45 TYR B CA 1
ATOM 1217 C C . TYR B 1 45 ? -14.48681 -23.70944 0.29153 1.000 33.46185 45 TYR B C 1
ATOM 1218 O O . TYR B 1 45 ? -14.58647 -22.50830 0.02055 1.000 34.71931 45 TYR B O 1
ATOM 1227 N N . LYS B 1 46 ? -14.36192 -24.66097 -0.63210 1.000 34.96880 46 LYS B N 1
ATOM 1228 C CA . LYS B 1 46 ? -14.57918 -24.39311 -2.05239 1.000 38.72024 46 LYS B CA 1
ATOM 1229 C C . LYS B 1 46 ? -14.89420 -25.71461 -2.72880 1.000 44.39293 46 LYS B C 1
ATOM 1230 O O . LYS B 1 46 ? -14.08038 -26.63751 -2.65332 1.000 40.86025 46 LYS B O 1
ATOM 1236 N N . ASN B 1 47 ? -16.06112 -25.80253 -3.38044 1.000 44.57085 47 ASN B N 1
ATOM 1237 C CA . ASN B 1 47 ? -16.33174 -26.79492 -4.43048 1.000 52.83259 47 ASN B CA 1
ATOM 1238 C C . ASN B 1 47 ? -16.21023 -28.22533 -3.90789 1.000 55.10819 47 ASN B C 1
ATOM 1239 O O . ASN B 1 47 ? -15.56248 -29.07271 -4.52759 1.000 63.38849 47 ASN B O 1
ATOM 1244 N N . SER B 1 48 ? -16.79920 -28.47043 -2.73314 1.000 53.44167 48 SER B N 1
ATOM 1245 C CA . SER B 1 48 ? -16.76009 -29.71932 -1.96711 1.000 50.72101 48 SER B CA 1
ATOM 1246 C C . SER B 1 48 ? -15.36618 -30.07838 -1.46123 1.000 50.26511 48 SER B C 1
ATOM 1247 O O . SER B 1 48 ? -15.16909 -31.19479 -0.96537 1.000 55.99660 48 SER B O 1
ATOM 1250 N N . LYS B 1 49 ? -14.39852 -29.16928 -1.55084 1.000 43.90620 49 LYS B N 1
ATOM 1251 C CA . LYS B 1 49 ? -13.11245 -29.32126 -0.88745 1.000 38.32888 49 LYS B CA 1
ATOM 1252 C C . LYS B 1 49 ? -13.10144 -28.50900 0.40124 1.000 34.80766 49 LYS B C 1
ATOM 1253 O O . LYS B 1 49 ? -13.72107 -27.44637 0.49062 1.000 36.54967 49 LYS B O 1
ATOM 1259 N N . ARG B 1 50 ? -12.38590 -29.01678 1.40221 1.000 37.53243 50 ARG B N 1
ATOM 1260 C CA . ARG B 1 50 ? -12.15199 -28.29561 2.64985 1.000 34.68343 50 ARG B CA 1
ATOM 1261 C C . ARG B 1 50 ? -10.65344 -28.09635 2.81640 1.000 34.53553 50 ARG B C 1
ATOM 1262 O O . ARG B 1 50 ? -9.92406 -29.05477 3.08773 1.000 39.59635 50 ARG B O 1
ATOM 1270 N N . TYR B 1 51 ? -10.19996 -26.85580 2.66460 1.000 27.55132 51 TYR B N 1
ATOM 1271 C CA . TYR B 1 51 ? -8.81065 -26.50742 2.92419 1.000 26.48060 51 TYR B CA 1
ATOM 1272 C C . TYR B 1 51 ? -8.60009 -26.22630 4.40633 1.000 30.41120 51 TYR B C 1
ATOM 1273 O O . TYR B 1 51 ? -9.37401 -25.48828 5.02060 1.000 26.67342 51 TYR B O 1
ATOM 1282 N N . ILE B 1 52 ? -7.53521 -26.79327 4.96892 1.000 28.36720 52 ILE B N 1
ATOM 1283 C CA . ILE B 1 52 ? -7.34746 -26.89954 6.41192 1.000 24.76076 52 ILE B CA 1
ATOM 1284 C C . ILE B 1 52 ? -6.01319 -26.26000 6.76971 1.000 29.90676 52 ILE B C 1
ATOM 1285 O O . ILE B 1 52 ? -4.99871 -26.52075 6.11221 1.000 27.47125 52 ILE B O 1
ATOM 1290 N N . TYR B 1 53 ? -6.02016 -25.40337 7.79292 1.000 21.88010 53 TYR B N 1
ATOM 1291 C CA . TYR B 1 53 ? -4.82905 -24.66261 8.19936 1.000 25.43413 53 TYR B CA 1
ATOM 1292 C C . TYR B 1 53 ? -4.71852 -24.74696 9.71394 1.000 31.60739 53 TYR B C 1
ATOM 1293 O O . TYR B 1 53 ? -5.57980 -24.23848 10.43534 1.000 26.03955 53 TYR B O 1
ATOM 1302 N N . ILE B 1 54 ? -3.67503 -25.41405 10.18948 1.000 28.12042 54 ILE B N 1
ATOM 1303 C CA . ILE B 1 54 ? -3.52075 -25.74076 11.59936 1.000 27.60758 54 ILE B CA 1
ATOM 1304 C C . ILE B 1 54 ? -2.52627 -24.76159 12.20169 1.000 31.64001 54 ILE B C 1
ATOM 1305 O O . ILE B 1 54 ? -1.37747 -24.67917 11.74573 1.000 27.05695 54 ILE B O 1
ATOM 1310 N N . GLY B 1 55 ? -2.96147 -24.04244 13.23248 1.000 26.47749 55 GLY B N 1
ATOM 1311 C CA . GLY B 1 55 ? -2.05754 -23.16645 13.97503 1.000 24.65735 55 GLY B CA 1
ATOM 1312 C C . GLY B 1 55 ? -1.39003 -22.11431 13.11934 1.000 28.43916 55 GLY B C 1
ATOM 1313 O O . GLY B 1 55 ? -0.18591 -21.86617 13.26004 1.000 26.00597 55 GLY B O 1
ATOM 1314 N N . LYS B 1 56 ? -2.13653 -21.52584 12.19156 1.000 23.92189 56 LYS B N 1
ATOM 1315 C CA . LYS B 1 56 ? -1.57454 -20.62901 11.18958 1.000 28.04440 56 LYS B CA 1
ATOM 1316 C C . LYS B 1 56 ? -2.01455 -19.18846 11.36638 1.000 22.33887 56 LYS B C 1
ATOM 1317 O O . LYS B 1 56 ? -1.22822 -18.27082 11.11524 1.000 24.89637 56 LYS B O 1
ATOM 1323 N N . TYR B 1 57 ? -3.25327 -18.96003 11.79269 1.000 20.70088 57 TYR B N 1
ATOM 1324 C CA . TYR B 1 57 ? -3.87074 -17.64401 11.71335 1.000 16.67212 57 TYR B CA 1
ATOM 1325 C C . TYR B 1 57 ? -4.16200 -17.14252 13.11659 1.000 21.65418 57 TYR B C 1
ATOM 1326 O O . TYR B 1 57 ? -4.78095 -17.84950 13.91998 1.000 22.06337 57 TYR B O 1
ATOM 1335 N N . TRP B 1 58 ? -3.69127 -15.93406 13.40613 1.000 20.83340 58 TRP B N 1
ATOM 1336 C CA . TRP B 1 58 ? -3.95646 -15.27144 14.66824 1.000 20.14606 58 TRP B CA 1
ATOM 1337 C C . TRP B 1 58 ? -5.20613 -14.41286 14.56247 1.000 23.30839 58 TRP B C 1
ATOM 1338 O O . TRP B 1 58 ? -5.43153 -13.73706 13.55410 1.000 20.77567 58 TRP B O 1
ATOM 1349 N N . TYR B 1 59 ? -6.00483 -14.43266 15.62378 1.000 21.41620 59 TYR B N 1
ATOM 1350 C CA . TYR B 1 59 ? -7.13310 -13.53423 15.77631 1.000 25.62376 59 TYR B CA 1
ATOM 1351 C C . TYR B 1 59 ? -7.09781 -12.90069 17.15996 1.000 22.47043 59 TYR B C 1
ATOM 1352 O O . TYR B 1 59 ? -6.56493 -13.47242 18.11291 1.000 23.85192 59 TYR B O 1
ATOM 1361 N N . LYS B 1 60 ? -7.67604 -11.71241 17.25929 1.000 23.12445 60 LYS B N 1
ATOM 1362 C CA . LYS B 1 60 ? -8.12882 -11.16746 18.52899 1.000 21.63239 60 LYS B CA 1
ATOM 1363 C C . LYS B 1 60 ? -9.61900 -11.43960 18.65897 1.000 25.06599 60 LYS B C 1
ATOM 1364 O O . LYS B 1 60 ? -10.40386 -11.04255 17.79063 1.000 25.95245 60 LYS B O 1
ATOM 1370 N N . LEU B 1 61 ? -10.00491 -12.12166 19.73208 1.000 26.38034 61 LEU B N 1
ATOM 1371 C CA . LEU B 1 61 ? -11.40959 -12.35845 20.02859 1.000 23.85113 61 LEU B CA 1
ATOM 1372 C C . LEU B 1 61 ? -11.93767 -11.24239 20.91717 1.000 25.22510 61 LEU B C 1
ATOM 1373 O O . LEU B 1 61 ? -11.36069 -10.95840 21.96992 1.000 29.31627 61 LEU B O 1
ATOM 1378 N N . GLU B 1 62 ? -13.04139 -10.62884 20.49942 1.000 30.32407 62 GLU B N 1
ATOM 1379 C CA . GLU B 1 62 ? -13.72461 -9.60518 21.27576 1.000 29.55085 62 GLU B CA 1
ATOM 1380 C C . GLU B 1 62 ? -15.16715 -10.04307 21.49163 1.000 36.13758 62 GLU B C 1
ATOM 1381 O O . GLU B 1 62 ? -15.78917 -10.62656 20.60055 1.000 28.81727 62 GLU B O 1
ATOM 1387 N N . LYS B 1 63 ? -15.70838 -9.73787 22.67164 1.000 35.59597 63 LYS B N 1
ATOM 1388 C CA . LYS B 1 63 ? -17.13789 -9.87790 22.93866 1.000 33.65414 63 LYS B CA 1
ATOM 1389 C C . LYS B 1 63 ? -17.77755 -8.50276 22.84372 1.000 37.78119 63 LYS B C 1
ATOM 1390 O O . LYS B 1 63 ? -17.51009 -7.62885 23.67663 1.000 39.43900 63 LYS B O 1
ATOM 1396 N N . ILE B 1 64 ? -18.63405 -8.31996 21.84262 1.000 32.13155 64 ILE B N 1
ATOM 1397 C CA . ILE B 1 64 ? -19.34702 -7.06673 21.62896 1.000 34.86999 64 ILE B CA 1
ATOM 1398 C C . ILE B 1 64 ? -20.83911 -7.36254 21.63427 1.000 39.62033 64 ILE B C 1
ATOM 1399 O O . ILE B 1 64 ? -21.33318 -8.09280 20.76648 1.000 47.73354 64 ILE B O 1
ATOM 1404 N N . GLY B 1 65 ? -21.55379 -6.78116 22.59487 1.000 42.11770 65 GLY B N 1
ATOM 1405 C CA . GLY B 1 65 ? -22.99884 -6.93129 22.66214 1.000 51.10774 65 GLY B CA 1
ATOM 1406 C C . GLY B 1 65 ? -23.46310 -8.35515 22.86411 1.000 53.19900 65 GLY B C 1
ATOM 1407 O O . GLY B 1 65 ? -24.54963 -8.71860 22.40246 1.000 56.86314 65 GLY B O 1
ATOM 1408 N N . GLY B 1 66 ? -22.65813 -9.18033 23.52893 1.000 51.39316 66 GLY B N 1
ATOM 1409 C CA . GLY B 1 66 ? -22.95865 -10.58975 23.64516 1.000 53.99878 66 GLY B CA 1
ATOM 1410 C C . GLY B 1 66 ? -22.58059 -11.43809 22.45357 1.000 49.45522 66 GLY B C 1
ATOM 1411 O O . GLY B 1 66 ? -22.95803 -12.61419 22.41154 1.000 53.21357 66 GLY B O 1
ATOM 1412 N N . LYS B 1 67 ? -21.85032 -10.89082 21.48382 1.000 37.55964 67 LYS B N 1
ATOM 1413 C CA . LYS B 1 67 ? -21.46645 -11.62463 20.28628 1.000 37.51296 67 LYS B CA 1
ATOM 1414 C C . LYS B 1 67 ? -19.95518 -11.69428 20.16409 1.000 35.64422 67 LYS B C 1
ATOM 1415 O O . LYS B 1 67 ? -19.25322 -10.71161 20.41839 1.000 33.57655 67 LYS B O 1
ATOM 1421 N N . LEU B 1 68 ? -19.46678 -12.86619 19.76931 1.000 32.83518 68 LEU B N 1
ATOM 1422 C CA . LEU B 1 68 ? -18.04637 -13.07424 19.55238 1.000 27.83598 68 LEU B CA 1
ATOM 1423 C C . LEU B 1 68 ? -17.63304 -12.43185 18.23279 1.000 28.17336 68 LEU B C 1
ATOM 1424 O O . LEU B 1 68 ? -18.27868 -12.64059 17.20220 1.000 25.74274 68 LEU B O 1
ATOM 1429 N N . LYS B 1 69 ? -16.57174 -11.63309 18.26849 1.000 26.52641 69 LYS B N 1
ATOM 1430 C CA . LYS B 1 69 ? -16.02669 -10.99805 17.07699 1.000 25.02462 69 LYS B CA 1
ATOM 1431 C C . LYS B 1 69 ? -14.61463 -11.50324 16.83602 1.000 27.26898 69 LYS B C 1
ATOM 1432 O O . LYS B 1 69 ? -13.82081 -11.62976 17.77481 1.000 25.86345 69 LYS B O 1
ATOM 1438 N N . TRP B 1 70 ? -14.31212 -11.79030 15.57448 1.000 22.24378 70 TRP B N 1
ATOM 1439 C CA . TRP B 1 70 ? -13.02493 -12.34070 15.16334 1.000 22.34116 70 TRP B CA 1
ATOM 1440 C C . TRP B 1 70 ? -12.26531 -11.26222 14.40063 1.000 26.11174 70 TRP B C 1
ATOM 1441 O O . TRP B 1 70 ? -12.61674 -10.93523 13.26187 1.000 26.42422 70 TRP B O 1
ATOM 1452 N N . ILE B 1 71 ? -11.22765 -10.71619 15.02407 1.000 21.97141 71 ILE B N 1
ATOM 1453 C CA . ILE B 1 71 ? -10.40731 -9.67370 14.42057 1.000 22.99290 71 ILE B CA 1
ATOM 1454 C C . ILE B 1 71 ? -9.12971 -10.33612 13.93122 1.000 24.26865 71 ILE B C 1
ATOM 1455 O O . ILE B 1 71 ? -8.29474 -10.74808 14.74035 1.000 21.32484 71 ILE B O 1
ATOM 1460 N N . TYR B 1 72 ? -8.97435 -10.44082 12.61284 1.000 20.95305 72 TYR B N 1
ATOM 1461 C CA . TYR B 1 72 ? -7.80213 -11.09715 12.04599 1.000 23.50245 72 TYR B CA 1
ATOM 1462 C C . TYR B 1 72 ? -6.53680 -10.31824 12.37571 1.000 22.52691 72 TYR B C 1
ATOM 1463 O O . TYR B 1 72 ? -6.47273 -9.10089 12.18524 1.000 24.26164 72 TYR B O 1
ATOM 1472 N N . LEU B 1 73 ? -5.52353 -11.02617 12.86783 1.000 19.74500 73 LEU B N 1
ATOM 1473 C CA . LEU B 1 73 ? -4.23590 -10.40947 13.15367 1.000 21.00831 73 LEU B CA 1
ATOM 1474 C C . LEU B 1 73 ? -3.16319 -10.75598 12.13131 1.000 22.65795 73 LEU B C 1
ATOM 1475 O O . LEU B 1 73 ? -2.39002 -9.87974 11.73870 1.000 25.53610 73 LEU B O 1
ATOM 1480 N N . GLY B 1 74 ? -3.09261 -11.99620 11.68913 1.000 22.35529 74 GLY B N 1
ATOM 1481 C CA . GLY B 1 74 ? -2.12356 -12.37157 10.68656 1.000 26.28720 74 GLY B CA 1
ATOM 1482 C C . GLY B 1 74 ? -1.52182 -13.72303 10.98341 1.000 24.92881 74 GLY B C 1
ATOM 1483 O O . GLY B 1 74 ? -2.02582 -14.48643 11.80352 1.000 21.22723 74 GLY B O 1
ATOM 1484 N N . LYS B 1 75 ? -0.42507 -14.01580 10.28301 1.000 23.46984 75 LYS B N 1
ATOM 1485 C CA . LYS B 1 75 ? 0.31568 -15.25961 10.44447 1.000 31.03678 75 LYS B CA 1
ATOM 1486 C C . LYS B 1 75 ? 1.49971 -15.14313 11.39035 1.000 29.50941 75 LYS B C 1
ATOM 1487 O O . LYS B 1 75 ? 2.03941 -16.17246 11.80774 1.000 35.91854 75 LYS B O 1
ATOM 1493 N N . THR B 1 76 ? 1.92001 -13.93665 11.73473 1.000 28.41375 76 THR B N 1
ATOM 1494 C CA . THR B 1 76 ? 3.04427 -13.75919 12.63837 1.000 36.72588 76 THR B CA 1
ATOM 1495 C C . THR B 1 76 ? 2.52677 -13.59878 14.05849 1.000 29.27859 76 THR B C 1
ATOM 1496 O O . THR B 1 76 ? 1.37809 -13.20817 14.27023 1.000 27.92229 76 THR B O 1
ATOM 1500 N N . LYS B 1 77 ? 3.36650 -13.92500 15.03392 1.000 29.68038 77 LYS B N 1
ATOM 1501 C CA . LYS B 1 77 ? 2.95584 -13.71702 16.41531 1.000 33.84224 77 LYS B CA 1
ATOM 1502 C C . LYS B 1 77 ? 2.81854 -12.21807 16.68546 1.000 26.60259 77 LYS B C 1
ATOM 1503 O O . LYS B 1 77 ? 3.70287 -11.43921 16.30376 1.000 28.67032 77 LYS B O 1
ATOM 1509 N N . PRO B 1 78 ? 1.70044 -11.76824 17.26265 1.000 24.26978 78 PRO B N 1
ATOM 1510 C CA . PRO B 1 78 ? 1.35199 -10.34029 17.17013 1.000 24.43396 78 PRO B CA 1
ATOM 1511 C C . PRO B 1 78 ? 2.04638 -9.47467 18.19862 1.000 29.10839 78 PRO B C 1
ATOM 1512 O O . PRO B 1 78 ? 2.11557 -8.25160 18.00984 1.000 28.29444 78 PRO B O 1
ATOM 1516 N N . ILE B 1 79 ? 2.55238 -10.06250 19.27538 1.000 28.16142 79 ILE B N 1
ATOM 1517 C CA . ILE B 1 79 ? 3.34212 -9.35793 20.27405 1.000 31.35074 79 ILE B CA 1
ATOM 1518 C C . ILE B 1 79 ? 4.75618 -9.90975 20.21535 1.000 38.11565 79 ILE B C 1
ATOM 1519 O O . ILE B 1 79 ? 4.95315 -11.12236 20.08325 1.000 40.87822 79 ILE B O 1
ATOM 1524 N N . GLN B 1 80 ? 5.74000 -9.01258 20.25654 1.000 37.65314 80 GLN B N 1
ATOM 1525 C CA . GLN B 1 80 ? 7.10468 -9.40684 19.93594 1.000 42.43332 80 GLN B CA 1
ATOM 1526 C C . GLN B 1 80 ? 7.71116 -10.28312 21.02488 1.000 49.25581 80 GLN B C 1
ATOM 1527 O O . GLN B 1 80 ? 8.59766 -11.09774 20.74412 1.000 57.37280 80 GLN B O 1
ATOM 1533 N N . ASN B 1 81 ? 7.24560 -10.13619 22.26099 1.000 46.46568 81 ASN B N 1
ATOM 1534 C CA . ASN B 1 81 ? 7.88409 -10.75350 23.41162 1.000 49.32783 81 ASN B CA 1
ATOM 1535 C C . ASN B 1 81 ? 7.27547 -12.09517 23.80468 1.000 49.25607 81 ASN B C 1
ATOM 1536 O O . ASN B 1 81 ? 7.84465 -12.77132 24.66785 1.000 57.25487 81 ASN B O 1
ATOM 1541 N N . MET B 1 82 ? 6.15122 -12.50458 23.20088 1.000 51.39956 82 MET B N 1
ATOM 1542 C CA . MET B 1 82 ? 5.42903 -13.67208 23.69596 1.000 48.05919 82 MET B CA 1
ATOM 1543 C C . MET B 1 82 ? 6.21505 -14.94641 23.38861 1.000 39.74785 82 MET B C 1
ATOM 1544 O O . MET B 1 82 ? 7.12707 -14.93409 22.55731 1.000 45.95331 82 MET B O 1
ATOM 1549 N N . PRO B 1 83 ? 5.90177 -16.04930 24.07737 1.000 44.26427 83 PRO B N 1
ATOM 1550 C CA . PRO B 1 83 ? 6.44840 -17.35251 23.67388 1.000 50.80432 83 PRO B CA 1
ATOM 1551 C C . PRO B 1 83 ? 6.12978 -17.68591 22.22365 1.000 44.27123 83 PRO B C 1
ATOM 1552 O O . PRO B 1 83 ? 5.05788 -17.36087 21.70967 1.000 40.86549 83 PRO B O 1
ATOM 1556 N N . ASN B 1 84 ? 7.09321 -18.31545 21.56014 1.000 42.40350 84 ASN B N 1
ATOM 1557 C CA . ASN B 1 84 ? 6.97073 -18.55886 20.13297 1.000 39.47414 84 ASN B CA 1
ATOM 1558 C C . ASN B 1 84 ? 6.00972 -19.72058 19.88315 1.000 41.77408 84 ASN B C 1
ATOM 1559 O O . ASN B 1 84 ? 6.00785 -20.69571 20.63932 1.000 39.29332 84 ASN B O 1
ATOM 1564 N N . PRO B 1 85 ? 5.17593 -19.62937 18.85022 1.000 39.39375 85 PRO B N 1
ATOM 1565 C CA . PRO B 1 85 ? 4.16769 -20.66833 18.60303 1.000 33.34815 85 PRO B CA 1
ATOM 1566 C C . PRO B 1 85 ? 4.81496 -21.96498 18.15283 1.000 40.43413 85 PRO B C 1
ATOM 1567 O O . PRO B 1 85 ? 5.95458 -21.95622 17.66073 1.000 40.74500 85 PRO B O 1
ATOM 1571 N N . PRO B 1 86 ? 4.14235 -23.10258 18.33742 1.000 40.78039 86 PRO B N 1
ATOM 1572 C CA . PRO B 1 86 ? 4.76934 -24.38851 18.02002 1.000 43.69131 86 PRO B CA 1
ATOM 1573 C C . PRO B 1 86 ? 4.96843 -24.55892 16.52336 1.000 46.65964 86 PRO B C 1
ATOM 1574 O O . PRO B 1 86 ? 4.33018 -23.90256 15.69908 1.000 44.83656 86 PRO B O 1
ATOM 1578 N N . GLN B 1 87 ? 5.90111 -25.43962 16.18228 1.000 49.03415 87 GLN B N 1
ATOM 1579 C CA . GLN B 1 87 ? 6.22695 -25.71932 14.78814 1.000 54.44317 87 GLN B CA 1
ATOM 1580 C C . GLN B 1 87 ? 5.17343 -26.68012 14.24873 1.000 47.21067 87 GLN B C 1
ATOM 1581 O O . GLN B 1 87 ? 5.19619 -27.87546 14.54961 1.000 49.72200 87 GLN B O 1
ATOM 1587 N N . ILE B 1 88 ? 4.23216 -26.15992 13.46529 1.000 43.74876 88 ILE B N 1
ATOM 1588 C CA . ILE B 1 88 ? 3.34589 -27.00114 12.65999 1.000 46.77646 88 ILE B CA 1
ATOM 1589 C C . ILE B 1 88 ? 3.81670 -26.92915 11.21298 1.000 46.69700 88 ILE B C 1
ATOM 1590 O O . ILE B 1 88 ? 4.20757 -25.84931 10.74648 1.000 51.51389 88 ILE B O 1
ATOM 1595 N N . PRO B 1 89 ? 3.82259 -28.05112 10.48950 1.000 50.52259 89 PRO B N 1
ATOM 1596 C CA . PRO B 1 89 ? 4.03951 -28.00922 9.03928 1.000 54.24629 89 PRO B CA 1
ATOM 1597 C C . PRO B 1 89 ? 3.04566 -27.10135 8.32901 1.000 58.49991 89 PRO B C 1
ATOM 1598 O O . PRO B 1 89 ? 1.88061 -26.98482 8.71648 1.000 60.83737 89 PRO B O 1
ATOM 1602 N N . GLU B 1 90 ? 3.53309 -26.44313 7.27965 1.000 64.86559 90 GLU B N 1
ATOM 1603 C CA . GLU B 1 90 ? 2.73904 -25.51881 6.48418 1.000 61.75298 90 GLU B CA 1
ATOM 1604 C C . GLU B 1 90 ? 2.20454 -26.16022 5.21204 1.000 58.15304 90 GLU B C 1
ATOM 1605 O O . GLU B 1 90 ? 1.69736 -25.44963 4.33719 1.000 60.66194 90 GLU B O 1
ATOM 1611 N N . SER B 1 91 ? 2.31824 -27.48038 5.08744 1.000 51.54141 91 SER B N 1
ATOM 1612 C CA . SER B 1 91 ? 1.96014 -28.16451 3.85632 1.000 51.96978 91 SER B CA 1
ATOM 1613 C C . SER B 1 91 ? 0.44521 -28.18971 3.67696 1.000 47.11747 91 SER B C 1
ATOM 1614 O O . SER B 1 91 ? -0.32555 -28.04001 4.62947 1.000 46.84944 91 SER B O 1
ATOM 1617 N N . THR B 1 92 ? 0.02830 -28.37246 2.42749 1.000 47.96390 92 THR B N 1
ATOM 1618 C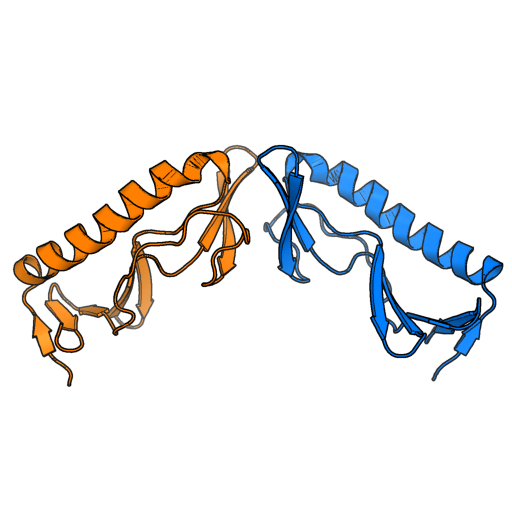 CA . THR B 1 92 ? -1.38388 -28.32311 2.07743 1.000 41.79787 92 THR B CA 1
ATOM 1619 C C . THR B 1 92 ? -2.12680 -29.50665 2.68840 1.000 40.45417 92 THR B C 1
ATOM 1620 O O . THR B 1 92 ? -1.65160 -30.64463 2.65492 1.000 41.51646 92 THR B O 1
ATOM 1624 N N . ILE B 1 93 ? -3.28758 -29.22797 3.27682 1.000 38.91243 93 ILE B N 1
ATOM 1625 C CA . ILE B 1 93 ? -4.19476 -30.25936 3.76991 1.000 38.32255 93 ILE B CA 1
ATOM 1626 C C . ILE B 1 93 ? -5.57376 -29.97539 3.19256 1.000 37.83421 93 ILE B C 1
ATOM 1627 O O . ILE B 1 93 ? -6.16362 -28.92546 3.47559 1.000 37.26962 93 ILE B O 1
ATOM 1632 N N . ILE B 1 94 ? -6.08313 -30.89820 2.38136 1.000 38.43219 94 ILE B N 1
ATOM 1633 C CA . ILE B 1 94 ? -7.38737 -30.75416 1.74577 1.000 38.30052 94 ILE B CA 1
ATOM 1634 C C . ILE B 1 94 ? -8.22177 -31.95842 2.14759 1.000 38.58244 94 ILE B C 1
ATOM 1635 O O . ILE B 1 94 ? -7.84192 -33.09788 1.86120 1.000 39.56880 94 ILE B O 1
ATOM 1640 N N . LYS B 1 95 ? -9.36214 -31.71480 2.78242 1.000 40.96868 95 LYS B N 1
ATOM 1641 C CA . LYS B 1 95 ? -10.32740 -32.77567 3.03438 1.000 41.85201 95 LYS B CA 1
ATOM 1642 C C . LYS B 1 95 ? -11.33875 -32.81994 1.89830 1.000 42.45311 95 LYS B C 1
ATOM 1643 O O . LYS B 1 95 ? -11.89861 -31.78834 1.51608 1.000 41.64612 95 LYS B O 1
ATOM 1649 N N . GLU B 1 96 ? -11.55847 -34.01387 1.35249 1.000 44.60147 96 GLU B N 1
ATOM 1650 C CA . GLU B 1 96 ? -12.65742 -34.25396 0.42158 1.000 49.21805 96 GLU B CA 1
ATOM 1651 C C . GLU B 1 96 ? -13.19959 -35.64925 0.68546 1.000 56.45928 96 GLU B C 1
ATOM 1652 O O . GLU B 1 96 ? -12.49456 -36.63880 0.45760 1.000 48.92206 96 GLU B O 1
ATOM 1658 N N . ASP B 1 97 ? -14.44192 -35.71161 1.17505 1.000 58.23159 97 ASP B N 1
ATOM 1659 C CA . ASP B 1 97 ? -15.22863 -36.94370 1.25677 1.000 55.32628 97 ASP B CA 1
ATOM 1660 C C . ASP B 1 97 ? -14.54368 -37.97432 2.15467 1.000 57.32030 97 ASP B C 1
ATOM 1661 O O . ASP B 1 97 ? -14.40107 -39.14649 1.79809 1.000 65.64682 97 ASP B O 1
ATOM 1666 N N . ASN B 1 98 ? -14.11540 -37.50575 3.33533 1.000 59.89203 98 ASN B N 1
ATOM 1667 C CA . ASN B 1 98 ? -13.48718 -38.32684 4.38045 1.000 60.07568 98 ASN B CA 1
ATOM 1668 C C . ASN B 1 98 ? -12.21778 -39.01850 3.88132 1.000 53.74268 98 ASN B C 1
ATOM 1669 O O . ASN B 1 98 ? -11.93573 -40.16465 4.23628 1.000 62.31982 98 ASN B O 1
ATOM 1674 N N . GLU B 1 99 ? -11.45008 -38.32267 3.03839 1.000 57.84231 99 GLU B N 1
ATOM 1675 C CA . GLU B 1 99 ? -10.00518 -38.49759 2.92870 1.000 45.66926 99 GLU B CA 1
ATOM 1676 C C . GLU B 1 99 ? -9.31299 -37.13641 2.90073 1.000 43.53200 99 GLU B C 1
ATOM 1677 O O . GLU B 1 99 ? -9.94072 -36.09680 2.68872 1.000 42.21153 99 GLU B O 1
ATOM 1683 N N . TYR B 1 100 ? -7.99699 -37.15515 3.11993 1.000 43.64802 100 TYR B N 1
ATOM 1684 C CA . TYR B 1 100 ? -7.16388 -35.95619 3.14017 1.000 42.18105 100 TYR B CA 1
ATOM 1685 C C . TYR B 1 100 ? -6.12413 -36.01443 2.02898 1.000 43.34827 100 TYR B C 1
ATOM 1686 O O . TYR B 1 100 ? -5.36848 -36.98520 1.94096 1.000 49.19336 100 TYR B O 1
ATOM 1695 N N . ILE B 1 101 ? -6.06185 -34.96356 1.21174 1.000 42.54758 101 ILE B N 1
ATOM 1696 C CA . ILE B 1 101 ? -4.89086 -34.69000 0.37780 1.000 43.67742 101 ILE B CA 1
ATOM 1697 C C . ILE B 1 101 ? -3.80448 -34.05472 1.23896 1.000 43.26326 101 ILE B C 1
ATOM 1698 O O . ILE B 1 101 ? -4.03649 -33.02263 1.87498 1.000 42.18097 101 ILE B O 1
ATOM 1703 N N . VAL B 1 102 ? -2.61380 -34.66751 1.26017 1.000 45.25727 102 VAL B N 1
ATOM 1704 C CA . VAL B 1 102 ? -1.51486 -34.27126 2.14218 1.000 45.82931 102 VAL B CA 1
ATOM 1705 C C . VAL B 1 102 ? -0.22327 -34.30134 1.32089 1.000 54.87386 102 VAL B C 1
ATOM 1706 O O . VAL B 1 102 ? -0.09871 -35.07276 0.36508 1.000 50.28559 102 VAL B O 1
ATOM 1710 N N . ASP B 1 103 ? 0.73658 -33.44012 1.67782 1.000 58.74741 103 ASP B N 1
ATOM 1711 C CA . ASP B 1 103 ? 2.08002 -33.46176 1.08298 1.000 66.36873 103 ASP B CA 1
ATOM 1712 C C . ASP B 1 103 ? 3.06367 -34.21830 1.98245 1.000 74.88987 103 ASP B C 1
ATOM 1713 O O . ASP B 1 103 ? 3.96937 -33.63563 2.58359 1.000 75.84899 103 ASP B O 1
ATOM 1718 N N . GLU B 1 104 ? 2.86253 -35.54284 2.05894 1.000 75.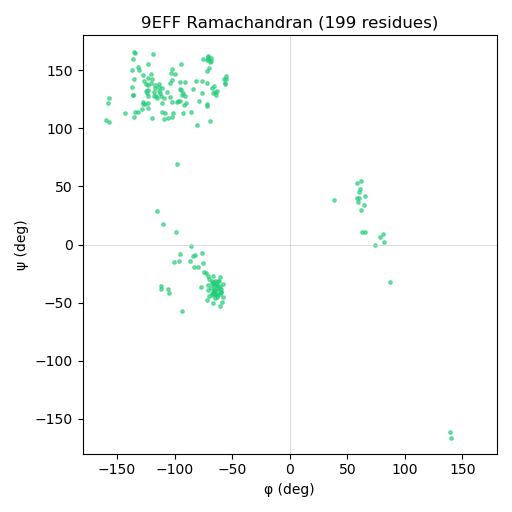91959 104 GLU B N 1
ATOM 1719 C CA . GLU B 1 104 ? 3.90964 -36.54122 2.35340 1.000 74.77398 104 GLU B CA 1
ATOM 1720 C C . GLU B 1 104 ? 4.59057 -36.27667 3.70340 1.000 82.17937 104 GLU B C 1
ATOM 1721 O O . GLU B 1 104 ? 5.81567 -36.16393 3.80448 1.000 80.40080 104 GLU B O 1
ATOM 1727 N N . LYS B 1 105 ? 3.77519 -36.16126 4.74802 1.000 77.53373 105 LYS B N 1
ATOM 1728 C CA . LYS B 1 105 ? 4.26965 -35.88478 6.09479 1.000 77.93889 105 LYS B CA 1
ATOM 1729 C C . LYS B 1 105 ? 3.17092 -36.21631 7.10231 1.000 73.15987 105 LYS B C 1
ATOM 1730 O O . LYS B 1 105 ? 2.45973 -35.32696 7.57347 1.000 71.85078 105 LYS B O 1
#

Foldseek 3Di:
DKDKAAQVVVVVVLVVQLVLQVVLCVQCVVVQKHQAQWDWDDDDQKTKIFGSAWIWRWDQDPNDIDTHTDGRADNDPPRDHRDDDDGWTWMDHPRIIMTDD/DKDKAALVVCVVVLVVQLVLQVVLCVQCVVVQKHQDQWDWDDDDQKTKIFGSFWIWRWDQDPNDTDTHTDGRADNDPPGDHRDDDDGWTWMDHPRMIITDPD